Protein AF-A0A562BWL6-F1 (afdb_monomer_lite)

pLDDT: mean 85.35, std 12.03, range [38.84, 98.5]

Foldseek 3Di:
DDQPPVLLVLLQVCVLVVNDLVRQQVVVVVVVDDNVSSCVSNVQFDPDPDNGTHGDDDQDDDPVVLVLVVLLVVLLVLQLVLLLQLVLLVLCVVDPDPVPPPCVPPPSLVSNVVSLVSNVPSLVSNLVSLVVVVVVCVVDVVCLVHPSNVVVLVVLLVVLVVQLVVLVVVVVVCVVVVNDDPSSVSSSVSSCVSSVLSNVVSVVVVVCNVVVDDDPPPVVVSSVVSVVSSVVSSVSSCVVNDDPVVVVVVVVVVVVVVVVVVLVVLQVVCCVVVVDGDPDSVVSVVPPVD

Radius of gyration: 31.64 Å; chains: 1; bounding box: 74×52×100 Å

Sequence (290 aa):
MAVPQELERFVRDALAAGMPRPQVESVLAEAGWSPAQVRAALAEYADVDSPVPVPRPRPQLSAREAFEYLLLFATLYLSAWHLGSLLFDLVNHVLPDAADPAYRVVRLGPSMRWSIAALVVAFPLFAWLARRIGGDLARDPVRRLSPVRRWLTYLTLFIAAAVLIGDLVALVYNVLGGEASLRFLLKVLVVGAIAGAVFGYYLSDLRRDESGRDSRGIGRALVTAAAVAVLASVVAAIAVIGTPPAQRQARLDERRVDHLRQLEAAIDEYARREGRLAPALETLGDETGR

Secondary structure (DSSP, 8-state):
-PPPHHHHHHHHHHHHTT--HHHHHHHHHHTT--HHHHHHHHHTB-----SS--BPPP----HHHHHHHHHHHHHHHHHHHHHHHHHHHHHHHHS--TT-HHHHHHTHHHHHHHHHHHHHHHHHHHHHHHHHHHHHHHH-GGGGG-HHHHHHHHHHHHHHHHHHHHHHHHHHHHHHTT---HHHHHHHHHHHHHHHHHHHHHHHHHHHHHHT----HHHHHHHHHHHHHHHHHHHHHHHHH--HHHHHHHHHHHHHHHHHHHHHHHHHHHHHHHSS--SSTHHHHTTT--

Structure (mmCIF, N/CA/C/O backbone):
data_AF-A0A562BWL6-F1
#
_entry.id   AF-A0A562BWL6-F1
#
loop_
_atom_site.group_PDB
_atom_site.id
_atom_site.type_symbol
_atom_site.label_atom_id
_atom_site.label_alt_id
_atom_site.label_comp_id
_atom_site.label_asym_id
_atom_site.label_entity_id
_atom_site.label_seq_id
_atom_site.pdbx_PDB_ins_code
_atom_site.Cartn_x
_atom_site.Cartn_y
_atom_site.Cartn_z
_atom_site.occupancy
_atom_site.B_iso_or_equiv
_atom_site.auth_seq_id
_atom_site.auth_comp_id
_atom_site.auth_asym_id
_atom_site.auth_atom_id
_atom_site.pdbx_PDB_model_num
ATOM 1 N N . MET A 1 1 ? 28.700 1.617 -15.682 1.00 46.09 1 MET A N 1
ATOM 2 C CA . MET A 1 1 ? 29.892 2.469 -15.875 1.00 46.09 1 MET A CA 1
ATOM 3 C C . MET A 1 1 ? 29.612 3.342 -17.078 1.00 46.09 1 MET A C 1
ATOM 5 O O . MET A 1 1 ? 29.154 2.794 -18.072 1.00 46.09 1 MET A O 1
ATOM 9 N N . ALA A 1 2 ? 29.784 4.659 -16.974 1.00 57.94 2 ALA A N 1
ATOM 10 C CA . ALA A 1 2 ? 29.672 5.522 -18.147 1.00 57.94 2 ALA A CA 1
ATOM 11 C C . ALA A 1 2 ? 30.750 5.109 -19.163 1.00 57.94 2 ALA A C 1
ATOM 13 O O . ALA A 1 2 ? 31.899 4.890 -18.775 1.00 57.94 2 ALA A O 1
ATOM 14 N N . VAL A 1 3 ? 30.367 4.938 -20.428 1.00 69.19 3 VAL A N 1
ATOM 15 C CA . VAL A 1 3 ? 31.317 4.695 -21.518 1.00 69.19 3 VAL A CA 1
ATOM 16 C C . VAL A 1 3 ? 32.122 5.987 -21.706 1.00 69.19 3 VAL A C 1
ATOM 18 O O . VAL A 1 3 ? 31.512 7.056 -21.787 1.00 69.19 3 VAL A O 1
ATOM 21 N N . PRO A 1 4 ? 33.465 5.948 -21.718 1.00 82.19 4 PRO A N 1
ATOM 22 C CA . PRO A 1 4 ? 34.259 7.140 -21.998 1.00 82.19 4 PRO A CA 1
ATOM 23 C C . PRO A 1 4 ? 33.885 7.722 -23.363 1.00 82.19 4 PRO A C 1
ATOM 25 O O . PRO A 1 4 ? 33.733 6.975 -24.327 1.00 82.19 4 PRO A O 1
ATOM 28 N N . GLN A 1 5 ? 33.763 9.048 -23.462 1.00 81.56 5 GLN A N 1
ATOM 29 C CA . GLN A 1 5 ? 33.352 9.714 -24.710 1.00 81.56 5 GLN A CA 1
ATOM 30 C C . GLN A 1 5 ? 34.274 9.375 -25.893 1.00 81.56 5 GLN A C 1
ATOM 32 O O . GLN A 1 5 ? 33.825 9.321 -27.035 1.00 81.56 5 GLN A O 1
ATOM 37 N N . GLU A 1 6 ? 35.555 9.123 -25.621 1.00 84.38 6 GLU A N 1
ATOM 38 C CA . GLU A 1 6 ? 36.541 8.696 -26.619 1.00 84.38 6 GLU A CA 1
ATOM 39 C C . GLU A 1 6 ? 36.242 7.294 -27.163 1.00 84.38 6 GLU A C 1
ATOM 41 O O . GLU A 1 6 ? 36.320 7.076 -28.371 1.00 84.38 6 GLU A O 1
ATOM 46 N N . LEU A 1 7 ? 35.818 6.370 -26.293 1.00 86.94 7 LEU A N 1
ATOM 47 C CA . LEU A 1 7 ? 35.431 5.011 -26.668 1.00 86.94 7 LEU A CA 1
ATOM 48 C C . LEU A 1 7 ? 34.146 5.014 -27.509 1.00 86.94 7 LEU A C 1
ATOM 50 O O . LEU A 1 7 ? 34.077 4.336 -28.530 1.00 86.94 7 LEU A O 1
ATOM 54 N N . GLU A 1 8 ? 33.149 5.813 -27.122 1.00 85.69 8 GLU A N 1
ATOM 55 C CA . GLU A 1 8 ? 31.904 5.976 -27.887 1.00 85.69 8 GLU A CA 1
ATOM 56 C C . GLU A 1 8 ? 32.167 6.561 -29.282 1.00 85.69 8 GLU A C 1
ATOM 58 O O . GLU A 1 8 ? 31.604 6.083 -30.270 1.00 85.69 8 GLU A O 1
ATOM 63 N N . ARG A 1 9 ? 33.049 7.566 -29.375 1.00 87.69 9 ARG A N 1
ATOM 64 C CA . ARG A 1 9 ? 33.431 8.195 -30.645 1.00 87.69 9 ARG A CA 1
ATOM 65 C C . ARG A 1 9 ? 34.180 7.220 -31.550 1.00 87.69 9 ARG A C 1
ATOM 67 O O . ARG A 1 9 ? 33.810 7.084 -32.709 1.00 87.69 9 ARG A O 1
ATOM 74 N N . PHE A 1 10 ? 35.155 6.487 -31.012 1.00 91.62 10 PHE A N 1
ATOM 75 C CA . PHE A 1 10 ? 35.869 5.465 -31.775 1.00 91.62 10 PHE A CA 1
ATOM 76 C C . PHE A 1 10 ? 34.923 4.384 -32.310 1.00 91.62 10 PHE A C 1
ATOM 78 O O . PHE A 1 10 ? 34.975 4.060 -33.493 1.00 91.62 10 PHE A O 1
ATOM 85 N N . VAL A 1 11 ? 34.024 3.853 -31.469 1.00 90.19 11 VAL A N 1
ATOM 86 C CA . VAL A 1 11 ? 33.047 2.838 -31.899 1.00 90.19 11 VAL A CA 1
ATOM 87 C C . VAL A 1 11 ? 32.128 3.386 -32.991 1.00 90.19 11 VAL A C 1
ATOM 89 O O . VAL A 1 11 ? 31.871 2.689 -33.969 1.00 90.19 11 VAL A O 1
ATOM 92 N N . ARG A 1 12 ? 31.672 4.639 -32.870 1.00 89.44 12 ARG A N 1
ATOM 93 C CA . ARG A 1 12 ? 30.882 5.306 -33.913 1.00 89.44 12 ARG A CA 1
ATOM 94 C C . ARG A 1 12 ? 31.620 5.335 -35.246 1.00 89.44 12 ARG A C 1
ATOM 96 O O . ARG A 1 12 ? 31.051 4.948 -36.262 1.00 89.44 12 ARG A O 1
ATOM 103 N N . ASP A 1 13 ? 32.861 5.805 -35.231 1.00 90.69 13 ASP A N 1
ATOM 104 C CA . ASP A 1 13 ? 33.649 6.028 -36.439 1.00 90.69 13 ASP A CA 1
ATOM 105 C C . ASP A 1 13 ? 34.047 4.693 -37.085 1.00 90.69 13 ASP A C 1
ATOM 107 O O . ASP A 1 13 ? 33.952 4.544 -38.301 1.00 90.69 13 ASP A O 1
ATOM 111 N N . ALA A 1 14 ? 34.389 3.684 -36.278 1.00 88.50 14 ALA A N 1
ATOM 112 C CA . ALA A 1 14 ? 34.697 2.338 -36.753 1.00 88.50 14 ALA A CA 1
ATOM 113 C C . ALA A 1 14 ? 33.482 1.662 -37.411 1.00 88.50 14 ALA A C 1
ATOM 115 O O . ALA A 1 14 ? 33.608 1.085 -38.492 1.00 88.50 14 ALA A O 1
ATOM 116 N N . LEU A 1 15 ? 32.292 1.774 -36.807 1.00 89.19 15 LEU A N 1
ATOM 117 C CA . LEU A 1 15 ? 31.058 1.251 -37.402 1.00 89.19 15 LEU A CA 1
ATOM 118 C C . LEU A 1 15 ? 30.654 2.034 -38.661 1.00 89.19 15 LEU A C 1
ATOM 120 O O . LEU A 1 15 ? 30.219 1.428 -39.636 1.00 89.19 15 LEU A O 1
ATOM 124 N N . ALA A 1 16 ? 30.832 3.359 -38.677 1.00 87.94 16 ALA A N 1
ATOM 125 C CA . ALA A 1 16 ? 30.590 4.188 -39.863 1.00 87.94 16 ALA A CA 1
ATOM 126 C C . ALA A 1 16 ? 31.558 3.872 -41.016 1.00 87.94 16 ALA A C 1
ATOM 128 O O . ALA A 1 16 ? 31.186 3.993 -42.179 1.00 87.94 16 ALA A O 1
ATOM 129 N N . ALA A 1 17 ? 32.774 3.421 -40.701 1.00 88.94 17 ALA A N 1
ATOM 130 C CA . ALA A 1 17 ? 33.745 2.922 -41.671 1.00 88.94 17 ALA A CA 1
ATOM 131 C C . ALA A 1 17 ? 33.444 1.489 -42.162 1.00 88.94 17 ALA A C 1
ATOM 133 O O . ALA A 1 17 ? 34.213 0.943 -42.952 1.00 88.94 17 ALA A O 1
ATOM 134 N N . GLY A 1 18 ? 32.350 0.866 -41.704 1.00 85.56 18 GLY A N 1
ATOM 135 C CA . GLY A 1 18 ? 31.951 -0.486 -42.099 1.00 85.56 18 GLY A CA 1
ATOM 136 C C . GLY A 1 18 ? 32.728 -1.603 -41.399 1.00 85.56 18 GLY A C 1
ATOM 137 O O . GLY A 1 18 ? 32.679 -2.749 -41.845 1.00 85.56 18 GLY A O 1
ATOM 138 N N . MET A 1 19 ? 33.450 -1.305 -40.312 1.00 89.12 19 MET A N 1
ATOM 139 C CA . MET A 1 19 ? 34.173 -2.329 -39.562 1.00 89.12 19 MET A CA 1
ATOM 140 C C . MET A 1 19 ? 33.181 -3.269 -38.851 1.00 89.12 19 MET A C 1
ATOM 142 O O . MET A 1 19 ? 32.323 -2.800 -38.095 1.00 89.12 19 MET A O 1
ATOM 146 N N . PRO A 1 20 ? 33.282 -4.598 -39.039 1.00 89.00 20 PRO A N 1
ATOM 147 C CA . PRO A 1 20 ? 32.397 -5.547 -38.377 1.00 89.00 20 PRO A CA 1
ATOM 148 C C . PRO A 1 20 ? 32.602 -5.530 -36.855 1.00 89.00 20 PRO A C 1
ATOM 150 O O . PRO A 1 20 ? 33.728 -5.469 -36.361 1.00 89.00 20 PRO A O 1
ATOM 153 N N . ARG A 1 21 ? 31.503 -5.637 -36.091 1.00 88.50 21 ARG A N 1
ATOM 154 C CA . ARG A 1 21 ? 31.501 -5.577 -34.612 1.00 88.50 21 ARG A CA 1
ATOM 155 C C . ARG A 1 21 ? 32.561 -6.476 -33.934 1.00 88.50 21 ARG A C 1
ATOM 157 O O . ARG A 1 21 ? 33.203 -5.977 -33.013 1.00 88.50 21 ARG A O 1
ATOM 164 N N . PRO A 1 22 ? 32.811 -7.732 -34.371 1.00 90.75 22 PRO A N 1
ATOM 165 C CA . PRO A 1 22 ? 33.860 -8.573 -33.780 1.00 90.75 22 PRO A CA 1
ATOM 166 C C . PRO A 1 22 ? 35.277 -8.010 -33.950 1.00 90.75 22 PRO A C 1
ATOM 168 O O . PRO A 1 22 ? 36.125 -8.200 -33.085 1.00 90.75 22 PRO A O 1
ATOM 171 N N . GLN A 1 23 ? 35.532 -7.294 -35.047 1.00 91.31 23 GLN A N 1
ATOM 172 C CA . GLN A 1 23 ? 36.824 -6.657 -35.304 1.00 91.31 23 GLN A CA 1
ATOM 173 C C . GLN A 1 23 ? 36.997 -5.391 -34.456 1.00 91.31 23 GLN A C 1
ATOM 175 O O . GLN A 1 23 ? 38.076 -5.140 -33.929 1.00 91.31 23 GLN A O 1
ATOM 180 N N . VAL A 1 24 ? 35.924 -4.619 -34.253 1.00 90.06 24 VAL A N 1
ATOM 181 C CA . VAL A 1 24 ? 35.935 -3.500 -33.296 1.00 90.06 24 VAL A CA 1
ATOM 182 C C . VAL A 1 24 ? 36.207 -4.014 -31.876 1.00 90.06 24 VAL A C 1
ATOM 184 O O . VAL A 1 24 ? 36.975 -3.404 -31.133 1.00 90.06 24 VAL A O 1
ATOM 187 N N . GLU A 1 25 ? 35.619 -5.157 -31.505 1.00 91.62 25 GLU A N 1
ATOM 188 C CA . GLU A 1 25 ? 35.836 -5.790 -30.202 1.00 91.62 25 GLU A CA 1
ATOM 189 C C . GLU A 1 25 ? 37.289 -6.244 -30.005 1.00 91.62 25 GLU A C 1
ATOM 191 O O . GLU A 1 25 ? 37.863 -5.970 -28.949 1.00 91.62 25 GLU A O 1
ATOM 196 N N . SER A 1 26 ? 37.911 -6.860 -31.018 1.00 90.56 26 SER A N 1
ATOM 197 C CA . SER A 1 26 ? 39.309 -7.300 -30.935 1.00 90.56 26 SER A CA 1
ATOM 198 C C . SER A 1 26 ? 40.286 -6.129 -30.812 1.00 90.56 26 SER A C 1
ATOM 200 O O . SER A 1 26 ? 41.150 -6.153 -29.941 1.00 90.56 26 SER A O 1
ATOM 202 N N . VAL A 1 27 ? 40.113 -5.072 -31.617 1.00 92.81 27 VAL A N 1
ATOM 203 C CA . VAL A 1 27 ? 40.987 -3.882 -31.589 1.00 92.81 27 VAL A CA 1
ATOM 204 C C . VAL A 1 27 ? 40.920 -3.179 -30.232 1.00 92.81 27 VAL A C 1
ATOM 206 O O . VAL A 1 27 ? 41.940 -2.773 -29.677 1.00 92.81 27 VAL A O 1
ATOM 209 N N . LEU A 1 28 ? 39.720 -3.055 -29.660 1.00 91.12 28 LEU A N 1
ATOM 210 C CA . LEU A 1 28 ? 39.554 -2.441 -28.346 1.00 91.12 28 LEU A CA 1
ATOM 211 C C . LEU A 1 28 ? 40.107 -3.322 -27.217 1.00 91.12 28 LEU A C 1
ATOM 213 O O . LEU A 1 28 ? 40.672 -2.790 -26.261 1.00 91.12 28 LEU A O 1
ATOM 217 N N . ALA A 1 29 ? 39.981 -4.646 -27.327 1.00 90.69 29 ALA A N 1
ATOM 218 C CA . ALA A 1 29 ? 40.567 -5.576 -26.366 1.00 90.69 29 ALA A CA 1
ATOM 219 C C . ALA A 1 29 ? 42.106 -5.522 -26.378 1.00 90.69 29 ALA A C 1
ATOM 221 O O . ALA A 1 29 ? 42.717 -5.478 -25.312 1.00 90.69 29 ALA A O 1
ATOM 222 N N . GLU A 1 30 ? 42.732 -5.453 -27.558 1.00 92.94 30 GLU A N 1
ATOM 223 C CA . GLU A 1 30 ? 44.186 -5.272 -27.707 1.00 92.94 30 GLU A CA 1
ATOM 224 C C . GLU A 1 30 ? 44.670 -3.936 -27.130 1.00 92.94 30 GLU A C 1
ATOM 226 O O . GLU A 1 30 ? 45.730 -3.873 -26.509 1.00 92.94 30 GLU A O 1
ATOM 231 N N . ALA A 1 31 ? 43.861 -2.880 -27.255 1.00 91.69 31 ALA A N 1
ATOM 232 C CA . ALA A 1 31 ? 44.121 -1.579 -26.641 1.00 91.69 31 ALA A CA 1
ATOM 233 C C . ALA A 1 31 ? 43.926 -1.558 -25.107 1.00 91.69 31 ALA A C 1
ATOM 235 O O . ALA A 1 31 ? 44.118 -0.518 -24.477 1.00 91.69 31 ALA A O 1
ATOM 236 N N . GLY A 1 32 ? 43.552 -2.686 -24.490 1.00 91.00 32 GLY A N 1
ATOM 237 C CA . GLY A 1 32 ? 43.426 -2.834 -23.039 1.00 91.00 32 GLY A CA 1
ATOM 238 C C . GLY A 1 32 ? 42.066 -2.432 -22.463 1.00 91.00 32 GLY A C 1
ATOM 239 O O . GLY A 1 32 ? 41.921 -2.346 -21.241 1.00 91.00 32 GLY A O 1
ATOM 240 N N . TRP A 1 33 ? 41.049 -2.199 -23.300 1.00 91.06 33 TRP A N 1
ATOM 241 C CA . TRP A 1 33 ? 39.694 -1.940 -22.812 1.00 91.06 33 TRP A CA 1
ATOM 242 C C . TRP A 1 33 ? 39.070 -3.199 -22.207 1.00 91.06 33 TRP A C 1
ATOM 244 O O . TRP A 1 33 ? 39.196 -4.303 -22.737 1.00 91.06 33 TRP A O 1
ATOM 254 N N . SER A 1 34 ? 38.327 -3.044 -21.105 1.00 91.25 34 SER A N 1
ATOM 255 C CA . SER A 1 34 ? 37.648 -4.194 -20.501 1.00 91.25 34 SER A CA 1
ATOM 256 C C . SER A 1 34 ? 36.514 -4.709 -21.405 1.00 91.25 34 SER A C 1
ATOM 258 O O . SER A 1 34 ? 35.765 -3.902 -21.969 1.00 91.25 34 SER A O 1
ATOM 260 N N . PRO A 1 35 ? 36.265 -6.033 -21.468 1.00 85.88 35 PRO A N 1
ATOM 261 C CA . PRO A 1 35 ? 35.158 -6.593 -22.251 1.00 85.88 35 PRO A CA 1
ATOM 262 C C . PRO A 1 35 ? 33.788 -6.002 -21.883 1.00 85.88 35 PRO A C 1
ATOM 264 O O . PRO A 1 35 ? 32.885 -5.911 -22.711 1.00 85.88 35 PRO A O 1
ATOM 267 N N . ALA A 1 36 ? 33.609 -5.575 -20.629 1.00 82.62 36 ALA A N 1
ATOM 268 C CA . ALA A 1 36 ? 32.393 -4.903 -20.184 1.00 82.62 36 ALA A CA 1
ATOM 269 C C . ALA A 1 36 ? 32.217 -3.515 -20.828 1.00 82.62 36 ALA A C 1
ATOM 271 O O . ALA A 1 36 ? 31.107 -3.186 -21.240 1.00 82.62 36 ALA A O 1
ATOM 272 N N . GLN A 1 37 ? 33.288 -2.722 -20.938 1.00 85.38 37 GLN A N 1
ATOM 273 C CA . GLN A 1 37 ? 33.263 -1.403 -21.583 1.00 85.38 37 GLN A CA 1
ATOM 274 C C . GLN A 1 37 ? 33.043 -1.519 -23.092 1.00 85.38 37 GLN A C 1
ATOM 276 O O . GLN A 1 37 ? 32.214 -0.797 -23.638 1.00 85.38 37 GLN A O 1
ATOM 281 N N . VAL A 1 38 ? 33.725 -2.464 -23.744 1.00 86.81 38 VAL A N 1
ATOM 282 C CA . VAL A 1 38 ? 33.603 -2.703 -25.190 1.00 86.81 38 VAL A CA 1
ATOM 283 C C . VAL A 1 38 ? 32.186 -3.135 -25.560 1.00 86.81 38 VAL A C 1
ATOM 285 O O . VAL A 1 38 ? 31.553 -2.523 -26.421 1.00 86.81 38 VAL A O 1
ATOM 288 N N . ARG A 1 39 ? 31.631 -4.123 -24.844 1.00 85.38 39 ARG A N 1
ATOM 289 C CA . ARG A 1 39 ? 30.242 -4.558 -25.051 1.00 85.38 39 ARG A CA 1
ATOM 290 C C . ARG A 1 39 ? 29.238 -3.449 -24.767 1.00 85.38 39 ARG A C 1
ATOM 292 O O . ARG A 1 39 ? 28.261 -3.336 -25.498 1.00 85.38 39 ARG A O 1
ATOM 299 N N . ALA A 1 40 ? 29.464 -2.635 -23.734 1.00 82.88 40 ALA A N 1
ATOM 300 C CA . ALA A 1 40 ? 28.595 -1.502 -23.431 1.00 82.88 40 ALA A CA 1
ATOM 301 C C . ALA A 1 40 ? 28.595 -0.469 -24.568 1.00 82.88 40 ALA A C 1
ATOM 303 O O . ALA A 1 40 ? 27.517 -0.063 -24.983 1.00 82.88 40 ALA A O 1
ATOM 304 N N . ALA A 1 41 ? 29.766 -0.113 -25.107 1.00 85.50 41 ALA A N 1
ATOM 305 C CA . ALA A 1 41 ? 29.903 0.840 -26.209 1.00 85.50 41 ALA A CA 1
ATOM 306 C C . ALA A 1 41 ? 29.285 0.319 -27.521 1.00 85.50 41 ALA A C 1
ATOM 308 O O . ALA A 1 41 ? 28.535 1.027 -28.186 1.00 85.50 41 ALA A O 1
ATOM 309 N N . LEU A 1 42 ? 29.523 -0.950 -27.872 1.00 84.88 42 LEU A N 1
ATOM 310 C CA . LEU A 1 42 ? 28.912 -1.578 -29.052 1.00 84.88 42 LEU A CA 1
ATOM 311 C C . LEU A 1 42 ? 27.390 -1.732 -28.918 1.00 84.88 42 LEU A C 1
ATOM 313 O O . LEU A 1 42 ? 26.667 -1.658 -29.916 1.00 84.88 42 LEU A O 1
ATOM 317 N N . ALA A 1 43 ? 26.889 -1.949 -27.700 1.00 84.31 43 ALA A N 1
ATOM 318 C CA . ALA A 1 43 ? 25.459 -2.053 -27.424 1.00 84.31 43 ALA A CA 1
ATOM 319 C C . ALA A 1 43 ? 24.719 -0.714 -27.560 1.00 84.31 43 ALA A C 1
ATOM 321 O O . ALA A 1 43 ? 23.490 -0.724 -27.641 1.00 84.31 43 ALA A O 1
ATOM 322 N N . GLU A 1 44 ? 25.430 0.417 -27.619 1.00 84.00 44 GLU A N 1
ATOM 323 C CA . GLU A 1 44 ? 24.822 1.728 -27.864 1.00 84.00 44 GLU A CA 1
ATOM 324 C C . GLU A 1 44 ? 24.350 1.907 -29.300 1.00 84.00 44 GLU A C 1
ATOM 326 O O . GLU A 1 44 ? 23.554 2.800 -29.546 1.00 84.00 44 GLU A O 1
ATOM 331 N N . TYR A 1 45 ? 24.774 1.059 -30.237 1.00 86.31 45 TYR A N 1
ATOM 332 C CA . TYR A 1 45 ? 24.345 1.118 -31.631 1.00 86.31 45 TYR A CA 1
ATOM 333 C C . TYR A 1 45 ? 23.466 -0.087 -31.972 1.00 86.31 45 TYR A C 1
ATOM 335 O O . TYR A 1 45 ? 23.751 -1.226 -31.588 1.00 86.31 45 TYR A O 1
ATOM 343 N N . ALA A 1 46 ? 22.364 0.150 -32.681 1.00 83.44 46 ALA A N 1
ATOM 344 C CA . ALA A 1 46 ? 21.473 -0.894 -33.163 1.00 83.44 46 ALA A CA 1
ATOM 345 C C . ALA A 1 46 ? 22.164 -1.734 -34.244 1.00 83.44 46 ALA A C 1
ATOM 347 O O . ALA A 1 46 ? 22.963 -1.228 -35.028 1.00 83.44 46 ALA A O 1
ATOM 348 N N . ASP A 1 47 ? 21.880 -3.034 -34.249 1.00 80.88 47 ASP A N 1
ATOM 349 C CA . ASP A 1 47 ? 22.384 -3.958 -35.263 1.00 80.88 47 ASP A CA 1
ATOM 350 C C . ASP A 1 47 ? 21.343 -4.040 -36.378 1.00 80.88 47 ASP A C 1
ATOM 352 O O . ASP A 1 47 ? 20.514 -4.945 -36.426 1.00 80.88 47 ASP A O 1
ATOM 356 N N . VAL A 1 48 ? 21.282 -2.966 -37.160 1.00 83.19 48 VAL A N 1
ATOM 357 C CA . VAL A 1 48 ? 20.338 -2.774 -38.262 1.00 83.19 48 VAL A CA 1
ATOM 358 C C . VAL A 1 48 ? 21.129 -2.433 -39.509 1.00 83.19 48 VAL A C 1
ATOM 360 O O . VAL A 1 48 ? 22.108 -1.690 -39.426 1.00 83.19 48 VAL A O 1
ATOM 363 N N . ASP A 1 49 ? 20.702 -2.976 -40.646 1.00 77.50 49 ASP A N 1
ATOM 364 C CA . ASP A 1 49 ? 21.333 -2.704 -41.934 1.00 77.50 49 ASP A CA 1
ATOM 365 C C . ASP A 1 49 ? 21.074 -1.241 -42.316 1.00 77.50 49 ASP A C 1
ATOM 367 O O . ASP A 1 49 ? 19.977 -0.853 -42.723 1.00 77.50 49 ASP A O 1
ATOM 371 N N . SER A 1 50 ? 22.061 -0.398 -42.031 1.00 77.94 50 SER A N 1
ATOM 372 C CA . SER A 1 50 ? 22.012 1.046 -42.206 1.00 77.94 50 SER A CA 1
ATOM 373 C C . SER A 1 50 ? 23.406 1.533 -42.599 1.00 77.94 50 SER A C 1
ATOM 375 O O . SER A 1 50 ? 24.376 1.167 -41.934 1.00 77.94 50 SER A O 1
ATOM 377 N N . PRO A 1 51 ? 23.530 2.417 -43.608 1.00 78.44 51 PRO A N 1
ATOM 378 C CA . PRO A 1 51 ? 24.815 2.997 -44.011 1.00 78.44 51 PRO A CA 1
ATOM 379 C C . PRO A 1 51 ? 25.496 3.814 -42.905 1.00 78.44 51 PRO A C 1
ATOM 381 O O . PRO A 1 51 ? 26.686 4.101 -42.983 1.00 78.44 51 PRO A O 1
ATOM 384 N N . VAL A 1 52 ? 24.728 4.237 -41.896 1.00 83.12 52 VAL A N 1
ATOM 385 C CA . VAL A 1 52 ? 25.207 5.008 -40.747 1.00 83.12 52 VAL A CA 1
ATOM 386 C C . VAL A 1 52 ? 24.855 4.252 -39.466 1.00 83.12 52 VAL A C 1
ATOM 388 O O . VAL A 1 52 ? 23.710 3.800 -39.338 1.00 83.12 52 VAL A O 1
ATOM 391 N N . PRO A 1 53 ? 25.778 4.140 -38.492 1.00 82.56 53 PRO A N 1
ATOM 392 C CA . PRO A 1 53 ? 25.498 3.492 -37.217 1.00 82.56 53 PRO A CA 1
ATOM 393 C C . PRO A 1 53 ? 24.355 4.204 -36.488 1.00 82.56 53 PRO A C 1
ATOM 395 O O . PRO A 1 53 ? 24.438 5.390 -36.161 1.00 82.56 53 PRO A O 1
ATOM 398 N N . VAL A 1 54 ? 23.274 3.465 -36.237 1.00 84.06 54 VAL A N 1
ATOM 399 C CA . VAL A 1 54 ? 22.054 3.996 -35.616 1.00 84.06 54 VAL A CA 1
ATOM 400 C C . VAL A 1 54 ? 22.182 3.895 -34.095 1.00 84.06 54 VAL A C 1
ATOM 402 O O . VAL A 1 54 ? 22.238 2.776 -33.583 1.00 84.06 54 VAL A O 1
ATOM 405 N N . PRO A 1 55 ? 22.221 5.007 -33.340 1.00 82.50 55 PRO A N 1
ATOM 406 C CA . PRO A 1 55 ? 22.271 4.944 -31.885 1.00 82.50 55 PRO A CA 1
ATOM 407 C C . PRO A 1 55 ? 20.963 4.370 -31.325 1.00 82.50 55 PRO A C 1
ATOM 409 O O . PRO A 1 55 ? 19.863 4.722 -31.756 1.00 82.50 55 PRO A O 1
ATOM 412 N N . ARG A 1 56 ? 21.071 3.488 -30.332 1.00 77.62 56 ARG A N 1
ATOM 413 C CA . ARG A 1 56 ? 19.947 3.025 -29.525 1.00 77.62 56 ARG A CA 1
ATOM 414 C C . ARG A 1 56 ? 19.488 4.158 -28.603 1.00 77.62 56 ARG A C 1
ATOM 416 O O . ARG A 1 56 ? 20.320 4.903 -28.081 1.00 77.62 56 ARG A O 1
ATOM 423 N N . PRO A 1 57 ? 18.177 4.281 -28.345 1.00 69.25 57 PRO A N 1
ATOM 424 C CA . PRO A 1 57 ? 17.663 5.259 -27.395 1.00 69.25 57 PRO A CA 1
ATOM 425 C C . PRO A 1 57 ? 18.311 5.083 -26.015 1.00 69.25 57 PRO A C 1
ATOM 427 O O . PRO A 1 57 ? 18.229 4.010 -25.413 1.00 69.25 57 PRO A O 1
ATOM 430 N N . ARG A 1 58 ? 18.945 6.141 -25.498 1.00 65.19 58 ARG A N 1
ATOM 431 C CA . ARG A 1 58 ? 19.448 6.170 -24.120 1.00 65.19 58 ARG A CA 1
ATOM 432 C C . ARG A 1 58 ? 18.306 6.556 -23.176 1.00 65.19 58 ARG A C 1
ATOM 434 O O . ARG A 1 58 ? 17.659 7.578 -23.419 1.00 65.19 58 ARG A O 1
ATOM 441 N N . PRO A 1 59 ? 18.062 5.810 -22.087 1.00 60.22 59 PRO A N 1
ATOM 442 C CA . PRO A 1 59 ? 17.116 6.247 -21.075 1.00 60.22 59 PRO A CA 1
ATOM 443 C C . PRO A 1 59 ? 17.692 7.475 -20.357 1.00 60.22 59 PRO A C 1
ATOM 445 O O . PRO A 1 59 ? 18.650 7.379 -19.591 1.00 60.22 59 PRO A O 1
ATOM 448 N N . GLN A 1 60 ? 17.140 8.652 -20.642 1.00 59.31 60 GLN A N 1
ATOM 449 C CA . GLN A 1 60 ? 17.521 9.889 -19.966 1.00 59.31 60 GLN A CA 1
ATOM 450 C C . GLN A 1 60 ? 16.871 9.925 -18.580 1.00 59.31 60 GLN A C 1
ATOM 452 O O . GLN A 1 60 ? 15.675 9.670 -18.441 1.00 59.31 60 GLN A O 1
ATOM 457 N N . LEU A 1 61 ? 17.651 10.256 -17.548 1.00 62.00 61 LEU A N 1
ATOM 458 C CA . LEU A 1 61 ? 17.134 10.487 -16.199 1.00 62.00 61 LEU A CA 1
ATOM 459 C C . LEU A 1 61 ? 16.236 11.730 -16.206 1.00 62.00 61 LEU A C 1
ATOM 461 O O . LEU A 1 61 ? 16.715 12.859 -16.162 1.00 62.00 61 LEU A O 1
ATOM 465 N N . SER A 1 62 ? 14.923 11.518 -16.265 1.00 76.44 62 SER A N 1
ATOM 466 C CA . SER A 1 62 ? 13.938 12.591 -16.157 1.00 76.44 62 SER A CA 1
ATOM 467 C C . SER A 1 62 ? 13.508 12.765 -14.702 1.00 76.44 62 SER A C 1
ATOM 469 O O . SER A 1 62 ? 12.968 11.842 -14.092 1.00 76.44 62 SER A O 1
ATOM 471 N N . ALA A 1 63 ? 13.693 13.965 -14.143 1.00 82.00 63 ALA A N 1
ATOM 472 C CA . ALA A 1 63 ? 13.246 14.285 -12.781 1.00 82.00 63 ALA A CA 1
ATOM 473 C C . ALA A 1 63 ? 11.729 14.074 -12.615 1.00 82.00 63 ALA A C 1
ATOM 475 O O . ALA A 1 63 ? 11.263 13.601 -11.579 1.00 82.00 63 ALA A O 1
ATOM 476 N N . ARG A 1 64 ? 10.960 14.363 -13.672 1.00 84.88 64 ARG A N 1
ATOM 477 C CA . ARG A 1 64 ? 9.518 14.105 -13.722 1.00 84.88 64 ARG A CA 1
ATOM 478 C C . ARG A 1 64 ? 9.209 12.613 -13.620 1.00 84.88 64 ARG A C 1
ATOM 480 O O . ARG A 1 64 ? 8.313 12.235 -12.877 1.00 84.88 64 ARG A O 1
ATOM 487 N N . GLU A 1 65 ? 9.941 11.776 -14.349 1.00 83.62 65 GLU A N 1
ATOM 488 C CA . GLU A 1 65 ? 9.758 10.325 -14.281 1.00 83.62 65 GLU A CA 1
ATOM 489 C C . GLU A 1 65 ? 10.104 9.791 -12.886 1.00 83.62 65 GLU A C 1
ATOM 491 O O . GLU A 1 65 ? 9.358 8.989 -12.327 1.00 83.62 65 GLU A O 1
ATOM 496 N N . ALA A 1 66 ? 11.185 10.292 -12.283 1.00 87.56 66 ALA A N 1
ATOM 497 C CA . ALA A 1 66 ? 11.538 9.935 -10.917 1.00 87.56 66 ALA A CA 1
ATOM 498 C C . ALA A 1 66 ? 10.433 10.304 -9.921 1.00 87.56 66 ALA A C 1
ATOM 500 O O . ALA A 1 66 ? 10.062 9.475 -9.094 1.00 87.56 66 ALA A O 1
ATOM 501 N N . PHE A 1 67 ? 9.858 11.504 -10.038 1.00 91.62 67 PHE A N 1
ATOM 502 C CA . PHE A 1 67 ? 8.721 11.923 -9.220 1.00 91.62 67 PHE A CA 1
ATOM 503 C C . PHE A 1 67 ? 7.492 11.021 -9.418 1.00 91.62 67 PHE A C 1
ATOM 505 O O . PHE A 1 67 ? 6.891 10.590 -8.436 1.00 91.62 67 PHE A O 1
ATOM 512 N N . GLU A 1 68 ? 7.136 10.694 -10.666 1.00 91.06 68 GLU A N 1
ATOM 513 C CA . GLU A 1 68 ? 6.000 9.816 -10.983 1.00 91.06 68 GLU A CA 1
ATOM 514 C C . GLU A 1 68 ? 6.163 8.425 -10.337 1.00 91.06 68 GLU A C 1
ATOM 516 O O . GLU A 1 68 ? 5.223 7.929 -9.709 1.00 91.06 68 GLU A O 1
ATOM 521 N N . TYR A 1 69 ? 7.354 7.815 -10.418 1.00 90.69 69 TYR A N 1
ATOM 522 C CA . TYR A 1 69 ? 7.613 6.521 -9.776 1.00 90.69 69 TYR A CA 1
ATOM 523 C C . TYR A 1 69 ? 7.712 6.617 -8.252 1.00 90.69 69 TYR A C 1
ATOM 525 O O . TYR A 1 69 ? 7.169 5.755 -7.565 1.00 90.69 69 TYR A O 1
ATOM 533 N N . LEU A 1 70 ? 8.352 7.650 -7.699 1.00 93.44 70 LEU A N 1
ATOM 534 C CA . LEU A 1 70 ? 8.389 7.855 -6.248 1.00 93.44 70 LEU A CA 1
ATOM 535 C C . LEU A 1 70 ? 6.975 7.976 -5.679 1.00 93.44 70 LEU A C 1
ATOM 537 O O . LEU A 1 70 ? 6.662 7.331 -4.682 1.00 93.44 70 LEU A O 1
ATOM 541 N N . LEU A 1 71 ? 6.100 8.732 -6.345 1.00 95.75 71 LEU A N 1
ATOM 542 C CA . LEU A 1 71 ? 4.707 8.874 -5.938 1.00 95.75 71 LEU A CA 1
ATOM 543 C C . LEU A 1 71 ? 3.932 7.554 -6.069 1.00 95.75 71 LEU A C 1
ATOM 545 O O . LEU A 1 71 ? 3.152 7.210 -5.179 1.00 95.75 71 LEU A O 1
ATOM 549 N N . LEU A 1 72 ? 4.168 6.785 -7.138 1.00 94.44 72 LEU A N 1
ATOM 550 C CA . LEU A 1 72 ? 3.580 5.455 -7.320 1.00 94.44 72 LEU A CA 1
ATOM 551 C C . LEU A 1 72 ? 3.949 4.517 -6.159 1.00 94.44 72 LEU A C 1
ATOM 553 O O . LEU A 1 72 ? 3.067 3.914 -5.553 1.00 94.44 72 LEU A O 1
ATOM 557 N N . PHE A 1 73 ? 5.237 4.400 -5.831 1.00 94.81 73 PHE A N 1
ATOM 558 C CA . PHE A 1 73 ? 5.695 3.512 -4.760 1.00 94.81 73 PHE A CA 1
ATOM 559 C C . PHE A 1 73 ? 5.307 4.027 -3.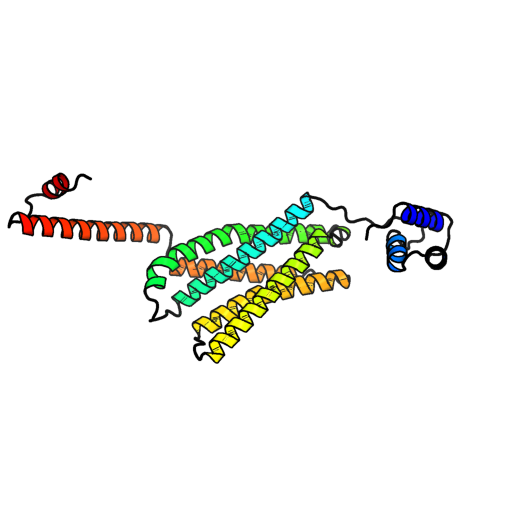370 1.00 94.81 73 PHE A C 1
ATOM 561 O O . PHE A 1 73 ? 4.893 3.239 -2.526 1.00 94.81 73 PHE A O 1
ATOM 568 N N . ALA A 1 74 ? 5.341 5.341 -3.133 1.00 96.94 74 ALA A N 1
ATOM 569 C CA . ALA A 1 74 ? 4.889 5.921 -1.870 1.00 96.94 74 ALA A CA 1
ATOM 570 C C . ALA A 1 74 ? 3.403 5.628 -1.609 1.00 96.94 74 ALA A C 1
ATOM 572 O O . ALA A 1 74 ? 3.031 5.205 -0.515 1.00 96.94 74 ALA A O 1
ATOM 573 N N . THR A 1 75 ? 2.550 5.798 -2.622 1.00 97.44 75 THR A N 1
ATOM 574 C CA . THR A 1 75 ? 1.110 5.515 -2.504 1.00 97.44 75 THR A CA 1
ATOM 575 C C . THR A 1 75 ? 0.813 4.023 -2.390 1.00 97.44 75 THR A C 1
ATOM 577 O O . THR A 1 75 ? -0.097 3.648 -1.648 1.00 97.44 75 THR A O 1
ATOM 580 N N . LEU A 1 76 ? 1.610 3.161 -3.033 1.00 96.25 76 LEU A N 1
ATOM 581 C CA . LEU A 1 76 ? 1.584 1.714 -2.806 1.00 96.25 76 LEU A CA 1
ATOM 582 C C . LEU A 1 76 ? 1.893 1.374 -1.343 1.00 96.25 76 LEU A C 1
ATOM 584 O O . LEU A 1 76 ? 1.126 0.649 -0.717 1.00 96.25 76 LEU A O 1
ATOM 588 N N . TYR A 1 77 ? 2.997 1.892 -0.798 1.00 97.31 77 TYR A N 1
ATOM 589 C CA . TYR A 1 77 ? 3.432 1.587 0.567 1.00 97.31 77 TYR A CA 1
ATOM 590 C C . TYR A 1 77 ? 2.434 2.087 1.601 1.00 97.31 77 TYR A C 1
ATOM 592 O O . TYR A 1 77 ? 2.082 1.349 2.518 1.00 97.31 77 TYR A O 1
ATOM 600 N N . LEU A 1 78 ? 1.919 3.303 1.413 1.00 97.81 78 LEU A N 1
ATOM 601 C CA . LEU A 1 78 ? 0.891 3.867 2.277 1.00 97.81 78 LEU A CA 1
ATOM 602 C C . LEU A 1 78 ? -0.387 3.014 2.237 1.00 97.81 78 LEU A C 1
ATOM 604 O O . LEU A 1 78 ? -0.954 2.698 3.281 1.00 97.81 78 LEU A O 1
ATOM 608 N N . SER A 1 79 ? -0.799 2.568 1.046 1.00 98.00 79 SER A N 1
ATOM 609 C CA . SER A 1 79 ? -1.960 1.685 0.894 1.00 98.00 79 SER A CA 1
ATOM 610 C C . SER A 1 79 ? -1.739 0.323 1.556 1.00 98.00 79 SER A C 1
ATOM 612 O O . SER A 1 79 ? -2.610 -0.147 2.278 1.00 98.00 79 SER A O 1
ATOM 614 N N . ALA A 1 80 ? -0.578 -0.304 1.353 1.00 97.62 80 ALA A N 1
ATOM 615 C CA . ALA A 1 80 ? -0.241 -1.599 1.943 1.00 97.62 80 ALA A CA 1
ATOM 616 C C . ALA A 1 80 ? -0.190 -1.531 3.478 1.00 97.62 80 ALA A C 1
ATOM 618 O O . ALA A 1 80 ? -0.782 -2.372 4.153 1.00 97.62 80 ALA A O 1
ATOM 619 N N . TRP A 1 81 ? 0.455 -0.494 4.021 1.00 97.81 81 TRP A N 1
ATOM 620 C CA . TRP A 1 81 ? 0.541 -0.253 5.460 1.00 97.81 81 TRP A CA 1
ATOM 621 C C . TRP A 1 81 ? -0.841 -0.067 6.088 1.00 97.81 81 TRP A C 1
ATOM 623 O O . TRP A 1 81 ? -1.181 -0.745 7.057 1.00 97.81 81 TRP A O 1
ATOM 633 N N . HIS A 1 82 ? -1.667 0.819 5.524 1.00 98.25 82 HIS A N 1
ATOM 634 C CA . HIS A 1 82 ? -2.988 1.098 6.084 1.00 98.25 82 HIS A CA 1
ATOM 635 C C . HIS A 1 82 ? -3.995 -0.024 5.850 1.00 98.25 82 HIS A C 1
ATOM 637 O O . HIS A 1 82 ? -4.864 -0.218 6.694 1.00 98.25 82 HIS A O 1
ATOM 643 N N . LEU A 1 83 ? -3.859 -0.807 4.777 1.00 98.19 83 LEU A N 1
ATOM 644 C CA . LEU A 1 83 ? -4.637 -2.032 4.603 1.00 98.19 83 LEU A CA 1
ATOM 645 C C . LEU A 1 83 ? -4.281 -3.060 5.683 1.00 98.19 83 LEU A C 1
ATOM 647 O O . LEU A 1 83 ? -5.181 -3.586 6.332 1.00 98.19 83 LEU A O 1
ATOM 651 N N . GLY A 1 84 ? -2.988 -3.303 5.919 1.00 97.38 84 GLY A N 1
ATOM 652 C CA . GLY A 1 84 ? -2.528 -4.203 6.979 1.00 97.38 84 GLY A CA 1
ATOM 653 C C . GLY A 1 84 ? -2.987 -3.748 8.366 1.00 97.38 84 GLY A C 1
ATOM 654 O O . GLY A 1 84 ? -3.564 -4.536 9.110 1.00 97.38 84 GLY A O 1
ATOM 655 N N . SER A 1 85 ? -2.819 -2.460 8.677 1.00 96.19 85 SER A N 1
ATOM 656 C CA . SER A 1 85 ? -3.282 -1.852 9.931 1.00 96.19 85 SER A CA 1
ATOM 657 C C . SER A 1 85 ? -4.796 -2.002 10.126 1.00 96.19 85 SER A C 1
ATOM 659 O O . SER A 1 85 ? 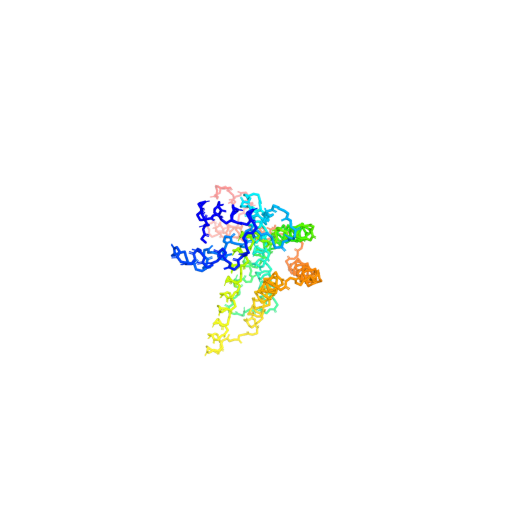-5.247 -2.472 11.170 1.00 96.19 85 SER A O 1
ATOM 661 N N . LEU A 1 86 ? -5.594 -1.699 9.096 1.00 96.25 86 LEU A N 1
ATOM 662 C CA . LEU A 1 86 ? -7.050 -1.825 9.163 1.00 96.25 86 LEU A CA 1
ATOM 663 C C . LEU A 1 86 ? -7.498 -3.280 9.359 1.00 96.25 86 LEU A C 1
ATOM 665 O O . LEU A 1 86 ? -8.401 -3.549 10.149 1.00 96.25 86 LEU A O 1
ATOM 669 N N . LEU A 1 87 ? -6.853 -4.226 8.671 1.00 96.50 87 LEU A N 1
ATOM 670 C CA . LEU A 1 87 ? -7.111 -5.656 8.843 1.00 96.50 87 LEU A CA 1
ATOM 671 C C . LEU A 1 87 ? -6.705 -6.141 10.239 1.00 96.50 87 LEU A C 1
ATOM 673 O O . LEU A 1 87 ? -7.420 -6.946 10.828 1.00 96.50 87 LEU A O 1
ATOM 677 N N . PHE A 1 88 ? -5.608 -5.632 10.804 1.00 94.12 88 PHE A N 1
ATOM 678 C CA . PHE A 1 88 ? -5.205 -5.940 12.178 1.00 94.12 88 PHE A CA 1
ATOM 679 C C . PHE A 1 88 ? -6.242 -5.449 13.185 1.00 94.12 88 PHE A C 1
ATOM 681 O O . PHE A 1 88 ? -6.603 -6.195 14.095 1.00 94.12 88 PHE A O 1
ATOM 688 N N . ASP A 1 89 ? -6.743 -4.228 13.007 1.00 92.56 89 ASP A N 1
ATOM 689 C CA . ASP A 1 89 ? -7.803 -3.660 13.834 1.00 92.56 89 ASP A CA 1
ATOM 690 C C . ASP A 1 89 ? -9.093 -4.496 13.740 1.00 92.56 89 ASP A C 1
ATOM 692 O O . ASP A 1 89 ? -9.685 -4.841 14.762 1.00 92.56 89 ASP A O 1
ATOM 696 N N . LEU A 1 90 ? -9.496 -4.913 12.536 1.00 92.94 90 LEU A N 1
ATOM 697 C CA . LEU A 1 90 ? -10.644 -5.809 12.341 1.00 92.94 90 LEU A CA 1
ATOM 698 C C . LEU A 1 90 ? -10.436 -7.178 13.010 1.00 92.94 90 LEU A C 1
ATOM 700 O O . LEU A 1 90 ? -11.335 -7.674 13.688 1.00 92.94 90 LEU A O 1
ATOM 704 N N . VAL A 1 91 ? -9.245 -7.767 12.887 1.00 92.44 91 VAL A N 1
ATOM 705 C CA . VAL A 1 91 ? -8.889 -9.030 13.555 1.00 92.44 91 VAL A CA 1
ATOM 706 C C . VAL A 1 91 ? -8.941 -8.881 15.077 1.00 92.44 91 VAL A C 1
ATOM 708 O O . VAL A 1 91 ? -9.494 -9.744 15.753 1.00 92.44 91 VAL A O 1
ATOM 711 N N . ASN A 1 92 ? -8.421 -7.782 15.628 1.00 89.38 92 ASN A N 1
ATOM 712 C CA . ASN A 1 92 ? -8.480 -7.496 17.064 1.00 89.38 92 ASN A CA 1
ATOM 713 C C . ASN A 1 92 ? -9.916 -7.282 17.565 1.00 89.38 92 ASN A C 1
ATOM 715 O O . ASN A 1 92 ? -10.211 -7.583 18.720 1.00 89.38 92 ASN A O 1
ATOM 719 N N . HIS A 1 93 ? -10.798 -6.751 16.716 1.00 86.81 93 HIS A N 1
ATOM 720 C CA . HIS A 1 93 ? -12.206 -6.572 17.047 1.00 86.81 93 HIS A CA 1
ATOM 721 C C . HIS A 1 93 ? -12.961 -7.909 17.100 1.00 86.81 93 HIS A C 1
ATOM 723 O O . HIS A 1 93 ? -13.700 -8.150 18.052 1.00 86.81 93 HIS A O 1
ATOM 729 N N . VAL A 1 94 ? -12.755 -8.783 16.107 1.00 88.88 94 VAL A N 1
ATOM 730 C CA . VAL A 1 94 ? -13.438 -10.088 16.007 1.00 88.88 94 VAL A CA 1
ATOM 731 C C . VAL A 1 94 ? -12.869 -11.118 16.987 1.00 88.88 94 VAL A C 1
ATOM 733 O O . VAL A 1 94 ? -13.616 -11.935 17.519 1.00 88.88 94 VAL A O 1
ATOM 736 N N . LEU A 1 95 ? -11.559 -11.075 17.250 1.00 87.69 95 LEU A N 1
ATOM 737 C CA . LEU A 1 95 ? -10.857 -11.959 18.185 1.00 87.69 95 LEU A CA 1
ATOM 738 C C . LEU A 1 95 ? -10.248 -11.144 19.332 1.00 87.69 95 LEU A C 1
ATOM 740 O O . LEU A 1 95 ? -9.033 -10.911 19.359 1.00 87.69 95 LEU A O 1
ATOM 744 N N . PRO A 1 96 ? -11.083 -10.674 20.269 1.00 81.94 96 PRO A N 1
ATOM 745 C CA . PRO A 1 96 ? -10.614 -9.868 21.374 1.00 81.94 96 PRO A CA 1
ATOM 746 C C . PRO A 1 96 ? -9.733 -10.652 22.347 1.00 81.94 96 PRO A C 1
ATOM 748 O O . PRO A 1 96 ? -10.014 -11.800 22.684 1.00 81.94 96 PRO A O 1
ATOM 751 N N . ASP A 1 97 ? -8.711 -9.978 22.864 1.00 77.44 97 ASP A N 1
ATOM 752 C CA . ASP A 1 97 ? -7.868 -10.496 23.935 1.00 77.44 97 ASP A CA 1
ATOM 753 C C . ASP A 1 97 ? -8.468 -10.133 25.298 1.00 77.44 97 ASP A C 1
ATOM 755 O O . ASP A 1 97 ? -8.801 -8.970 25.554 1.00 77.44 97 ASP A O 1
ATOM 759 N N . ALA A 1 98 ? -8.639 -11.131 26.165 1.00 72.19 98 ALA A N 1
ATOM 760 C CA . ALA A 1 98 ? -9.124 -10.928 27.526 1.00 72.19 98 ALA A CA 1
ATOM 761 C C . ALA A 1 98 ? -8.089 -10.196 28.397 1.00 72.19 98 ALA A C 1
ATOM 763 O O . ALA A 1 98 ? -8.473 -9.501 29.335 1.00 72.19 98 ALA A O 1
ATOM 764 N N . ALA A 1 99 ? -6.800 -10.304 28.057 1.00 71.88 99 ALA A N 1
ATOM 765 C CA . ALA A 1 99 ? -5.710 -9.638 28.761 1.00 71.88 99 ALA A CA 1
ATOM 766 C C . ALA A 1 99 ? -5.513 -8.168 28.342 1.00 71.88 99 ALA A C 1
ATOM 768 O O . ALA A 1 99 ? -4.770 -7.450 29.006 1.00 71.88 99 ALA A O 1
ATOM 769 N N . ASP A 1 100 ? -6.190 -7.690 27.285 1.00 67.62 100 ASP A N 1
ATOM 770 C CA . ASP A 1 100 ? -6.050 -6.309 26.793 1.00 67.62 100 ASP A CA 1
ATOM 771 C C . ASP A 1 100 ? -7.404 -5.579 26.609 1.00 67.62 100 ASP A C 1
ATOM 773 O O . ASP A 1 100 ? -7.844 -5.296 25.485 1.00 67.62 100 ASP A O 1
ATOM 777 N N . PRO A 1 101 ? -8.111 -5.251 27.713 1.00 61.41 101 PRO A N 1
ATOM 778 C CA . PRO A 1 101 ? -9.331 -4.448 27.648 1.00 61.41 101 PRO A CA 1
ATOM 779 C C . PRO A 1 101 ? -9.066 -2.992 27.224 1.00 61.41 101 PRO A C 1
ATOM 781 O O . PRO A 1 101 ? -9.920 -2.372 26.586 1.00 61.41 101 PRO A O 1
ATOM 784 N N . ALA A 1 102 ? -7.883 -2.446 27.533 1.00 55.81 102 ALA A N 1
ATOM 785 C CA . ALA A 1 102 ? -7.535 -1.044 27.294 1.00 55.81 102 ALA A CA 1
ATOM 786 C C . ALA A 1 102 ? -7.345 -0.716 25.802 1.00 55.81 102 ALA A C 1
ATOM 788 O O . ALA A 1 102 ? -7.781 0.342 25.337 1.00 55.81 102 ALA A O 1
ATOM 789 N N . TYR A 1 103 ? -6.758 -1.630 25.018 1.00 57.31 103 TYR A N 1
ATOM 790 C CA . TYR A 1 103 ? -6.621 -1.462 23.569 1.00 57.31 103 TYR A CA 1
ATOM 791 C C . TYR A 1 103 ? -7.980 -1.341 22.866 1.00 57.31 103 TYR A C 1
ATOM 793 O O . TYR A 1 103 ? -8.119 -0.542 21.932 1.00 57.31 103 TYR A O 1
ATOM 801 N N . ARG A 1 104 ? -8.993 -2.078 23.353 1.00 60.00 104 ARG A N 1
ATOM 802 C CA . ARG A 1 104 ? -10.326 -2.160 22.737 1.00 60.00 104 ARG A CA 1
ATOM 803 C C . ARG A 1 104 ? -11.088 -0.837 22.728 1.00 60.00 104 ARG A C 1
ATOM 805 O O . ARG A 1 104 ? -11.721 -0.509 21.728 1.00 60.00 104 ARG A O 1
ATOM 812 N N . VAL A 1 105 ? -11.004 -0.087 23.823 1.00 53.81 105 VAL A N 1
ATOM 813 C CA . VAL A 1 105 ? -11.805 1.127 24.033 1.00 53.81 105 VAL A CA 1
ATOM 814 C C . VAL A 1 105 ? -11.101 2.378 23.495 1.00 53.81 105 VAL A C 1
ATOM 816 O O . VAL A 1 105 ? -11.750 3.239 22.910 1.00 53.81 105 VAL A O 1
ATOM 819 N N . VAL A 1 106 ? -9.771 2.476 23.622 1.00 60.28 106 VAL A N 1
ATOM 820 C CA . VAL A 1 106 ? -9.055 3.744 23.372 1.00 60.28 106 VAL A CA 1
ATOM 821 C C . VAL A 1 106 ? -8.464 3.853 21.957 1.00 60.28 106 VAL A C 1
ATOM 823 O O . VAL A 1 106 ? -8.404 4.953 21.408 1.00 60.28 106 VAL A O 1
ATOM 826 N N . ARG A 1 107 ? -8.019 2.747 21.332 1.00 65.31 107 ARG A N 1
ATOM 827 C CA . ARG A 1 107 ? -7.189 2.818 20.105 1.00 65.31 107 ARG A CA 1
ATOM 828 C C . ARG A 1 107 ? -7.849 2.373 18.803 1.00 65.31 107 ARG A C 1
ATOM 830 O O . ARG A 1 107 ? -7.505 2.930 17.760 1.00 65.31 107 ARG A O 1
ATOM 837 N N . LEU A 1 108 ? -8.801 1.440 18.836 1.00 72.50 108 LEU A N 1
ATOM 838 C CA . LEU A 1 108 ? -9.405 0.894 17.609 1.00 72.50 108 LEU A CA 1
ATOM 839 C C . LEU A 1 108 ? -10.140 1.954 16.778 1.00 72.50 108 LEU A C 1
ATOM 841 O O . LEU A 1 108 ? -9.908 2.067 15.578 1.00 72.50 108 LEU A O 1
ATOM 845 N N . GLY A 1 109 ? -10.974 2.785 17.409 1.00 79.38 109 GLY A N 1
ATOM 846 C CA . GLY A 1 109 ? -11.743 3.815 16.703 1.00 79.38 109 GLY A CA 1
ATOM 847 C C . GLY A 1 109 ? -10.866 4.833 15.953 1.00 79.38 109 GLY A C 1
ATOM 848 O O . GLY A 1 109 ? -11.071 5.037 14.755 1.00 79.38 109 GLY A O 1
ATOM 849 N N . PRO A 1 110 ? -9.893 5.491 16.614 1.00 85.38 110 PRO A N 1
ATOM 850 C CA . PRO A 1 110 ? -8.980 6.425 15.953 1.00 85.38 110 PRO A CA 1
ATOM 851 C C . PRO A 1 110 ? -8.082 5.774 14.890 1.00 85.38 110 PRO A C 1
ATOM 853 O O . PRO A 1 110 ? -7.938 6.344 13.808 1.00 85.38 110 PRO A O 1
ATOM 856 N N . SER A 1 111 ? -7.524 4.587 15.168 1.00 88.56 111 SER A N 1
ATOM 857 C CA . SER A 1 111 ? -6.639 3.863 14.240 1.00 88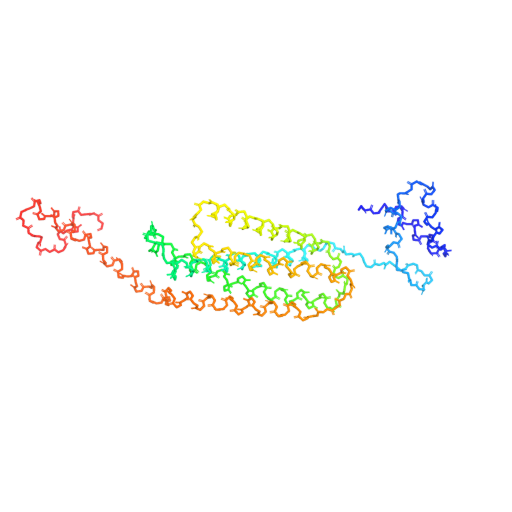.56 111 SER A CA 1
ATOM 858 C C . SER A 1 111 ? -7.358 3.503 12.941 1.00 88.56 111 SER A C 1
ATOM 860 O O . SER A 1 111 ? -6.921 3.887 11.853 1.00 88.56 111 SER A O 1
ATOM 862 N N . MET A 1 112 ? -8.530 2.873 13.049 1.00 91.31 112 MET A N 1
ATOM 863 C CA . MET A 1 112 ? -9.310 2.492 11.879 1.00 91.31 112 MET A CA 1
ATOM 864 C C . MET A 1 112 ? -9.751 3.719 11.062 1.00 91.31 112 MET A C 1
ATOM 866 O O . MET A 1 112 ? -9.689 3.682 9.836 1.00 91.31 112 MET A O 1
ATOM 870 N N . ARG A 1 113 ? -10.140 4.838 11.701 1.00 90.94 113 ARG A N 1
ATOM 871 C CA . ARG A 1 113 ? -10.475 6.093 10.989 1.00 90.94 113 ARG A CA 1
ATOM 872 C C . ARG A 1 113 ? -9.292 6.643 10.201 1.00 90.94 113 ARG A C 1
ATOM 874 O O . ARG A 1 113 ? -9.478 7.079 9.067 1.00 90.94 113 ARG A O 1
ATOM 881 N N . TRP A 1 114 ? -8.099 6.623 10.794 1.00 93.00 114 TRP A N 1
ATOM 882 C CA . TRP A 1 114 ? -6.879 7.066 10.126 1.00 93.00 114 TRP A CA 1
ATOM 883 C C . TRP A 1 114 ? -6.545 6.171 8.929 1.00 93.00 114 TRP A C 1
ATOM 885 O O . TRP A 1 114 ? -6.302 6.672 7.832 1.00 93.00 114 TRP A O 1
ATOM 895 N N . SER A 1 115 ? -6.630 4.851 9.104 1.00 96.25 115 SER A N 1
ATOM 896 C CA . SER A 1 115 ? -6.395 3.892 8.023 1.00 96.25 115 SER A CA 1
ATOM 897 C C . SER A 1 115 ? -7.431 3.995 6.900 1.00 96.25 115 SER A C 1
ATOM 899 O O . SER A 1 115 ? -7.051 3.969 5.731 1.00 96.25 115 SER A O 1
ATOM 901 N N . ILE A 1 116 ? -8.716 4.206 7.214 1.00 95.38 116 ILE A N 1
ATOM 902 C CA . ILE A 1 116 ? -9.753 4.485 6.207 1.00 95.38 116 ILE A CA 1
ATOM 903 C C . ILE A 1 116 ? -9.417 5.766 5.434 1.00 95.38 116 ILE A C 1
ATOM 905 O O . ILE A 1 116 ? -9.420 5.748 4.205 1.00 95.38 116 ILE A O 1
ATOM 909 N N . ALA A 1 117 ? -9.104 6.866 6.130 1.00 96.00 117 ALA A N 1
ATOM 910 C CA . ALA A 1 117 ? -8.783 8.141 5.489 1.00 96.00 117 ALA A CA 1
ATOM 911 C C . ALA A 1 117 ? -7.577 8.016 4.548 1.00 96.00 117 ALA A C 1
ATOM 913 O O . ALA A 1 117 ? -7.630 8.466 3.402 1.00 96.00 117 ALA A O 1
ATOM 914 N N . ALA A 1 118 ? -6.519 7.343 5.002 1.00 97.56 118 ALA A N 1
ATOM 915 C CA . ALA A 1 118 ? -5.340 7.098 4.191 1.00 97.56 118 ALA A CA 1
ATOM 916 C C . ALA A 1 118 ? -5.653 6.227 2.965 1.00 97.56 118 ALA A C 1
ATOM 918 O O . ALA A 1 118 ? -5.230 6.570 1.866 1.00 97.56 118 ALA A O 1
ATOM 919 N N . LEU A 1 119 ? -6.430 5.147 3.108 1.00 97.81 119 LEU A N 1
ATOM 920 C CA . LEU A 1 119 ? -6.793 4.262 1.993 1.00 97.81 119 LEU A CA 1
ATOM 921 C C . LEU A 1 119 ? -7.671 4.952 0.948 1.00 97.81 119 LEU A C 1
ATOM 923 O O . LEU A 1 119 ? -7.431 4.788 -0.247 1.00 97.81 119 LEU A O 1
ATOM 927 N N . VAL A 1 120 ? -8.651 5.751 1.380 1.00 96.75 120 VAL A N 1
ATOM 928 C CA . VAL A 1 120 ? -9.551 6.498 0.484 1.00 96.75 120 VAL A CA 1
ATOM 929 C C . VAL A 1 120 ? -8.783 7.479 -0.407 1.00 96.75 120 VAL A C 1
ATOM 931 O O . VAL A 1 120 ? -9.213 7.746 -1.525 1.00 96.75 120 VAL A O 1
ATOM 934 N N . VAL A 1 121 ? -7.632 7.983 0.045 1.00 97.50 121 VAL A N 1
ATOM 935 C CA . VAL A 1 121 ? -6.790 8.905 -0.734 1.00 97.50 121 VAL A CA 1
ATOM 936 C C . VAL A 1 121 ? -5.681 8.164 -1.486 1.00 97.50 121 VAL A C 1
ATOM 938 O O . VAL A 1 121 ? -5.533 8.315 -2.700 1.00 97.50 121 VAL A O 1
ATOM 941 N N . ALA A 1 122 ? -4.896 7.351 -0.779 1.00 97.25 122 ALA A N 1
ATOM 942 C CA . ALA A 1 122 ? -3.684 6.730 -1.301 1.00 97.25 122 ALA A CA 1
ATOM 943 C C . ALA A 1 122 ? -3.978 5.656 -2.350 1.00 97.25 122 ALA A C 1
ATOM 945 O O . ALA A 1 122 ? -3.308 5.617 -3.383 1.00 97.25 122 ALA A O 1
ATOM 946 N N . PHE A 1 123 ? -4.989 4.810 -2.124 1.00 96.81 123 PHE A N 1
ATOM 947 C CA . PHE A 1 123 ? -5.251 3.681 -3.011 1.00 96.81 123 PHE A CA 1
ATOM 948 C C . PHE A 1 123 ? -5.769 4.119 -4.392 1.00 96.81 123 PHE A C 1
ATOM 950 O O . PHE A 1 123 ? -5.230 3.646 -5.399 1.00 96.81 123 PHE A O 1
ATOM 957 N N . PRO A 1 124 ? -6.744 5.047 -4.511 1.00 96.88 124 PRO A N 1
ATOM 958 C CA . PRO A 1 124 ? -7.154 5.556 -5.819 1.00 96.88 124 PRO A CA 1
ATOM 959 C C . PRO A 1 124 ? -6.015 6.242 -6.571 1.00 96.88 124 PRO A C 1
ATOM 961 O O . PRO A 1 124 ? -5.900 6.060 -7.786 1.00 96.88 124 PRO A O 1
ATOM 964 N N . LEU A 1 125 ? -5.153 6.980 -5.860 1.00 96.50 125 LEU A N 1
ATOM 965 C CA . LEU A 1 125 ? -3.986 7.630 -6.450 1.00 96.50 125 LEU A CA 1
ATOM 966 C C . LEU A 1 125 ? -2.976 6.600 -6.977 1.00 96.50 125 LEU A C 1
ATOM 968 O O . LEU A 1 125 ? -2.561 6.699 -8.133 1.00 96.50 125 LEU A O 1
ATOM 972 N N . PHE A 1 126 ? -2.661 5.570 -6.185 1.00 95.69 126 PHE A N 1
ATOM 973 C CA . PHE A 1 126 ? -1.839 4.436 -6.612 1.00 95.69 126 PHE A CA 1
ATOM 974 C C . PHE A 1 126 ? -2.422 3.762 -7.860 1.00 95.69 126 PHE A C 1
ATOM 976 O O . PHE A 1 126 ? -1.733 3.608 -8.868 1.00 95.69 126 PHE A O 1
ATOM 983 N N . ALA A 1 127 ? -3.707 3.400 -7.833 1.00 94.06 127 ALA A N 1
ATOM 984 C CA . ALA A 1 127 ? -4.354 2.703 -8.939 1.00 94.06 127 ALA A CA 1
ATOM 985 C C . ALA A 1 127 ? -4.413 3.563 -10.215 1.00 94.06 127 ALA A C 1
ATOM 987 O O . ALA A 1 127 ? -4.293 3.039 -11.325 1.00 94.06 127 ALA A O 1
ATOM 988 N N . TRP A 1 128 ? -4.590 4.881 -10.080 1.00 94.25 128 TRP A N 1
ATOM 989 C CA . TRP A 1 128 ? -4.526 5.817 -11.201 1.00 94.25 128 TRP A CA 1
ATOM 990 C C . TRP A 1 128 ? -3.113 5.924 -11.783 1.00 94.25 128 TRP A C 1
ATOM 992 O O . TRP A 1 128 ? -2.964 5.774 -12.998 1.00 94.25 128 TRP A O 1
ATOM 1002 N N . LEU A 1 129 ? -2.083 6.098 -10.947 1.00 92.19 129 LEU A N 1
ATOM 1003 C CA . LEU A 1 129 ? -0.684 6.142 -11.387 1.00 92.19 129 LEU A CA 1
ATOM 1004 C C . LEU A 1 129 ? -0.265 4.832 -12.052 1.00 92.19 129 LEU A C 1
ATOM 1006 O O . LEU A 1 129 ? 0.301 4.863 -13.141 1.00 92.19 129 LEU A O 1
ATOM 1010 N N . ALA A 1 130 ? -0.609 3.686 -11.461 1.00 89.62 130 ALA A N 1
ATOM 1011 C CA . ALA A 1 130 ? -0.310 2.370 -12.016 1.00 89.62 130 ALA A CA 1
ATOM 1012 C C . ALA A 1 130 ? -0.935 2.190 -13.409 1.00 89.62 130 ALA A C 1
ATOM 1014 O O . ALA A 1 130 ? -0.275 1.721 -14.336 1.00 89.62 130 ALA A O 1
ATOM 1015 N N . ARG A 1 131 ? -2.194 2.621 -13.590 1.00 88.25 131 ARG A N 1
ATOM 1016 C CA . ARG A 1 131 ? -2.869 2.594 -14.899 1.00 88.25 131 ARG A CA 1
ATOM 1017 C C . ARG A 1 131 ? -2.236 3.554 -15.904 1.00 88.25 131 ARG A C 1
ATOM 1019 O O . ARG A 1 131 ? -2.059 3.176 -17.059 1.00 88.25 131 ARG A O 1
ATOM 1026 N N . ARG A 1 132 ? -1.905 4.777 -15.484 1.00 88.12 132 ARG A N 1
ATOM 1027 C CA . ARG A 1 132 ? -1.295 5.798 -16.345 1.00 88.12 132 ARG A CA 1
ATOM 1028 C C . ARG A 1 132 ? 0.095 5.366 -16.818 1.00 88.12 132 ARG A C 1
ATOM 1030 O O . ARG A 1 132 ? 0.326 5.311 -18.020 1.00 88.12 132 ARG A O 1
ATOM 1037 N N . ILE A 1 133 ? 0.974 4.999 -15.886 1.00 85.31 133 ILE A N 1
ATOM 1038 C CA . ILE A 1 133 ? 2.352 4.571 -16.164 1.00 85.31 133 ILE A CA 1
ATOM 1039 C C . ILE A 1 133 ? 2.356 3.273 -16.976 1.00 85.31 133 ILE A C 1
ATOM 1041 O O . ILE A 1 133 ? 3.091 3.167 -17.954 1.00 85.31 133 ILE A O 1
ATOM 1045 N N . GLY A 1 134 ? 1.488 2.310 -16.642 1.00 81.19 134 GLY A N 1
ATOM 1046 C CA . GLY A 1 134 ? 1.342 1.081 -17.425 1.00 81.19 134 GLY A CA 1
ATOM 1047 C C . GLY A 1 134 ? 0.865 1.333 -18.860 1.00 81.19 134 GLY A C 1
ATOM 1048 O O . GLY A 1 134 ? 1.325 0.672 -19.789 1.00 81.19 134 GLY A O 1
ATOM 1049 N N . GLY A 1 135 ? -0.021 2.314 -19.063 1.00 78.69 135 GLY A N 1
ATOM 1050 C CA . GLY A 1 135 ? -0.445 2.751 -20.394 1.00 78.69 135 GLY A CA 1
ATOM 1051 C C . GLY A 1 135 ? 0.683 3.409 -21.189 1.00 78.69 135 GLY A C 1
ATOM 1052 O O . GLY A 1 135 ? 0.816 3.153 -22.383 1.00 78.69 135 GLY A O 1
ATOM 1053 N N . ASP A 1 136 ? 1.521 4.211 -20.536 1.00 76.88 136 ASP A N 1
ATOM 1054 C CA . ASP A 1 136 ? 2.673 4.840 -21.181 1.00 76.88 136 ASP A CA 1
ATOM 1055 C C . ASP A 1 136 ? 3.744 3.814 -21.581 1.00 76.88 136 ASP A C 1
ATOM 1057 O O . ASP A 1 136 ? 4.266 3.881 -22.690 1.00 76.88 136 ASP A O 1
ATOM 1061 N N . LEU A 1 137 ? 4.007 2.815 -20.733 1.00 74.12 137 LEU A N 1
ATOM 1062 C CA . LEU A 1 137 ? 4.933 1.708 -21.017 1.00 74.12 137 LEU A CA 1
ATOM 1063 C C . LEU A 1 137 ? 4.479 0.801 -22.171 1.00 74.12 137 LEU A C 1
ATOM 1065 O O . LEU A 1 137 ? 5.298 0.112 -22.781 1.00 74.12 137 LEU A O 1
ATOM 1069 N N . ALA A 1 138 ? 3.172 0.763 -22.443 1.00 71.25 138 ALA A N 1
ATOM 1070 C CA . ALA A 1 138 ? 2.611 0.045 -23.582 1.00 71.25 138 ALA A CA 1
ATOM 1071 C C . ALA A 1 138 ? 2.751 0.828 -24.898 1.00 71.25 138 ALA A C 1
ATOM 1073 O O . ALA A 1 138 ? 2.761 0.218 -25.963 1.00 71.25 138 ALA A O 1
ATOM 1074 N N . ARG A 1 139 ? 2.837 2.164 -24.831 1.00 72.62 139 ARG A N 1
ATOM 1075 C CA . ARG A 1 139 ? 2.998 3.035 -26.007 1.00 72.62 139 ARG A CA 1
ATOM 1076 C C . ARG A 1 139 ? 4.460 3.259 -26.370 1.00 72.62 139 ARG A C 1
ATOM 1078 O O . ARG A 1 139 ? 4.767 3.352 -27.551 1.00 72.62 139 ARG A O 1
ATOM 1085 N N . ASP A 1 140 ? 5.337 3.335 -25.373 1.00 68.81 140 ASP A N 1
ATOM 1086 C CA . ASP A 1 140 ? 6.767 3.556 -25.563 1.00 68.81 140 ASP A CA 1
ATOM 1087 C C . ASP A 1 140 ? 7.596 2.498 -24.807 1.00 68.81 140 ASP A C 1
ATOM 1089 O O . ASP A 1 140 ? 7.837 2.630 -23.599 1.00 68.81 140 ASP A O 1
ATOM 1093 N N . PRO A 1 141 ? 8.055 1.440 -25.505 1.00 67.62 141 PRO A N 1
ATOM 1094 C CA . PRO A 1 141 ? 8.890 0.395 -24.922 1.00 67.62 141 PRO A CA 1
ATOM 1095 C C . PRO A 1 141 ? 10.228 0.908 -24.374 1.00 67.62 141 PRO A C 1
ATOM 1097 O O . PRO A 1 141 ? 10.788 0.277 -23.479 1.00 67.62 141 PRO A O 1
ATOM 1100 N N . VAL A 1 142 ? 10.737 2.054 -24.849 1.00 66.38 142 VAL A N 1
ATOM 1101 C CA . VAL A 1 142 ? 12.013 2.626 -24.383 1.00 66.38 142 VAL A CA 1
ATOM 1102 C C . VAL A 1 142 ? 11.915 3.048 -22.917 1.00 66.38 142 VAL A C 1
ATOM 1104 O O . VAL A 1 142 ? 12.878 2.895 -22.165 1.00 66.38 142 VAL A O 1
ATOM 1107 N N . ARG A 1 143 ? 10.732 3.475 -22.455 1.00 67.06 143 ARG A N 1
ATOM 1108 C CA . ARG A 1 143 ? 10.498 3.832 -21.044 1.00 67.06 143 ARG A CA 1
ATOM 1109 C C . ARG A 1 143 ? 10.643 2.643 -20.086 1.00 67.06 143 ARG A C 1
ATOM 1111 O O . ARG A 1 143 ? 10.870 2.851 -18.894 1.00 67.06 143 ARG A O 1
ATOM 1118 N N . ARG A 1 144 ? 10.594 1.394 -20.577 1.00 66.19 144 ARG A N 1
ATOM 1119 C CA . ARG A 1 144 ? 10.884 0.198 -19.758 1.00 66.19 144 ARG A CA 1
ATOM 1120 C C . ARG A 1 144 ? 12.332 0.156 -19.275 1.00 66.19 144 ARG A C 1
ATOM 1122 O O . ARG A 1 144 ? 12.595 -0.398 -18.211 1.00 66.19 144 ARG A O 1
ATOM 1129 N N . LEU A 1 145 ? 13.247 0.788 -20.011 1.00 67.50 145 LEU A N 1
ATOM 1130 C CA . LEU A 1 145 ? 14.676 0.839 -19.698 1.00 67.50 145 LEU A CA 1
ATOM 1131 C C . LEU A 1 145 ? 15.026 1.896 -18.635 1.00 67.50 145 LEU A C 1
ATOM 1133 O O . LEU A 1 145 ? 16.207 2.085 -18.348 1.00 67.50 145 LEU A O 1
ATOM 1137 N N . SER A 1 146 ? 14.036 2.583 -18.046 1.00 75.44 146 SER A N 1
ATOM 1138 C CA . SER A 1 146 ? 14.269 3.625 -17.040 1.00 75.44 146 SER A CA 1
ATOM 1139 C C . SER A 1 146 ? 15.042 3.079 -15.823 1.00 75.44 146 SER A C 1
ATOM 1141 O O . SER A 1 146 ? 14.536 2.200 -15.107 1.00 75.44 146 SER A O 1
ATOM 1143 N N . PRO A 1 147 ? 16.243 3.619 -15.523 1.00 77.69 147 PRO A N 1
ATOM 1144 C CA . PRO A 1 147 ? 17.029 3.222 -14.358 1.00 77.69 147 PRO A CA 1
ATOM 1145 C C . PRO A 1 147 ? 16.286 3.458 -13.042 1.00 77.69 147 PRO A C 1
ATOM 1147 O O . PRO A 1 147 ? 16.433 2.673 -12.107 1.00 77.69 147 PRO A O 1
ATOM 1150 N N . VAL A 1 148 ? 15.460 4.510 -12.978 1.00 83.62 148 VAL A N 1
ATOM 1151 C CA . VAL A 1 148 ? 14.727 4.884 -11.761 1.00 83.62 148 VAL A CA 1
ATOM 1152 C C . VAL A 1 148 ? 13.677 3.838 -11.421 1.00 83.62 148 VAL A C 1
ATOM 1154 O O . VAL A 1 148 ? 13.627 3.369 -10.284 1.00 83.62 148 VAL A O 1
ATOM 1157 N N . ARG A 1 149 ? 12.887 3.406 -12.413 1.00 84.88 149 ARG A N 1
ATOM 1158 C CA . ARG A 1 149 ? 11.916 2.320 -12.233 1.00 84.88 149 ARG A CA 1
ATOM 1159 C C . ARG A 1 149 ? 12.602 1.052 -11.749 1.00 84.88 149 ARG A C 1
ATOM 1161 O O . ARG A 1 149 ? 12.137 0.440 -10.789 1.00 84.88 149 ARG A O 1
ATOM 1168 N N . ARG A 1 150 ? 13.694 0.656 -12.410 1.00 85.56 150 ARG A N 1
ATOM 1169 C CA . ARG A 1 150 ? 14.415 -0.577 -12.076 1.00 85.56 150 ARG A CA 1
ATOM 1170 C C . ARG A 1 150 ? 14.962 -0.524 -10.650 1.00 85.56 150 ARG A C 1
ATOM 1172 O O . ARG A 1 150 ? 14.755 -1.465 -9.891 1.00 85.56 150 ARG A O 1
ATOM 1179 N N . TRP A 1 151 ? 15.590 0.586 -10.267 1.00 90.06 151 TRP A N 1
ATOM 1180 C CA . TRP A 1 151 ? 16.121 0.775 -8.918 1.00 90.06 151 TRP A CA 1
ATOM 1181 C C . TRP A 1 151 ? 15.020 0.752 -7.847 1.00 90.06 151 TRP A C 1
ATOM 1183 O O . TRP A 1 151 ? 15.125 -0.010 -6.887 1.00 90.06 151 TRP A O 1
ATOM 1193 N N . LEU A 1 152 ? 13.922 1.494 -8.042 1.00 90.00 152 LEU A N 1
ATOM 1194 C CA . LEU A 1 152 ? 12.789 1.500 -7.105 1.00 90.00 152 LEU A CA 1
ATOM 1195 C C . LEU A 1 152 ? 12.083 0.138 -7.021 1.00 90.00 152 LEU A C 1
ATOM 1197 O O . LEU A 1 152 ? 11.624 -0.255 -5.949 1.00 90.00 152 LEU A O 1
ATOM 1201 N N . THR A 1 153 ? 12.043 -0.618 -8.119 1.00 91.50 153 THR A N 1
ATOM 1202 C CA . THR A 1 153 ? 11.498 -1.983 -8.135 1.00 91.50 153 THR A CA 1
ATOM 1203 C C . THR A 1 153 ? 12.359 -2.932 -7.304 1.00 91.50 153 THR A C 1
ATOM 1205 O O . THR A 1 153 ? 11.824 -3.646 -6.459 1.00 91.50 153 THR A O 1
ATOM 1208 N N . TYR A 1 154 ? 13.688 -2.909 -7.464 1.00 92.69 154 TYR A N 1
ATOM 1209 C CA . TYR A 1 154 ? 14.581 -3.698 -6.606 1.00 92.69 154 TYR A CA 1
ATOM 1210 C C . TYR A 1 154 ? 14.499 -3.276 -5.137 1.00 92.69 154 TYR A C 1
ATOM 1212 O O . TYR A 1 154 ? 14.486 -4.141 -4.266 1.00 92.69 154 TYR A O 1
ATOM 1220 N N . LEU A 1 155 ? 14.386 -1.974 -4.855 1.00 95.19 155 LEU A N 1
ATOM 1221 C CA . LEU A 1 155 ? 14.177 -1.478 -3.494 1.00 95.19 155 LEU A CA 1
ATOM 1222 C C . LEU A 1 155 ? 12.871 -2.020 -2.894 1.00 95.19 155 LEU A C 1
ATOM 1224 O O . LEU A 1 155 ? 12.858 -2.485 -1.759 1.00 95.19 155 LEU A O 1
ATOM 1228 N N . THR A 1 156 ? 11.788 -2.024 -3.672 1.00 95.19 156 THR A N 1
ATOM 1229 C CA . THR A 1 156 ? 10.494 -2.589 -3.261 1.00 95.19 156 THR A CA 1
ATOM 1230 C C . THR A 1 156 ? 10.593 -4.081 -2.976 1.00 95.19 156 THR A C 1
ATOM 1232 O O . THR A 1 156 ? 10.081 -4.551 -1.963 1.00 95.19 156 THR A O 1
ATOM 1235 N N . LEU A 1 157 ? 11.277 -4.829 -3.844 1.00 96.12 157 LEU A N 1
ATOM 1236 C CA . LEU A 1 157 ? 11.510 -6.260 -3.659 1.00 96.12 157 LEU A CA 1
ATOM 1237 C C . LEU A 1 157 ? 12.328 -6.544 -2.401 1.00 96.12 157 LEU A C 1
ATOM 1239 O O . LEU A 1 157 ? 11.996 -7.468 -1.664 1.00 96.12 157 LEU A O 1
ATOM 1243 N N . PHE A 1 158 ? 13.354 -5.736 -2.134 1.00 97.75 158 PHE A N 1
ATOM 1244 C CA . PHE A 1 158 ? 14.151 -5.835 -0.918 1.00 97.75 158 PHE A CA 1
ATOM 1245 C C . PHE A 1 158 ? 13.304 -5.583 0.335 1.00 97.75 158 PHE A C 1
ATOM 1247 O O . PHE A 1 158 ? 13.324 -6.398 1.253 1.00 97.75 158 PHE A O 1
ATOM 1254 N N . ILE A 1 159 ? 12.512 -4.504 0.354 1.00 98.06 159 ILE A N 1
ATOM 1255 C CA . ILE A 1 159 ? 11.618 -4.183 1.477 1.00 98.06 159 ILE A CA 1
ATOM 1256 C C . ILE A 1 159 ? 10.598 -5.307 1.688 1.00 98.06 159 ILE A C 1
ATOM 1258 O O . ILE A 1 159 ? 10.421 -5.769 2.812 1.00 98.06 159 ILE A O 1
ATOM 1262 N N . ALA A 1 160 ? 9.954 -5.789 0.623 1.00 97.69 160 ALA A N 1
ATOM 1263 C CA . ALA A 1 160 ? 8.972 -6.863 0.722 1.00 97.69 160 ALA A CA 1
ATOM 1264 C C . ALA A 1 160 ? 9.600 -8.181 1.211 1.00 97.69 160 ALA A C 1
ATOM 1266 O O . ALA A 1 160 ? 9.015 -8.854 2.055 1.00 97.69 160 ALA A O 1
ATOM 1267 N N . ALA A 1 161 ? 10.807 -8.524 0.749 1.00 98.19 161 ALA A N 1
ATOM 1268 C CA . ALA A 1 161 ? 11.546 -9.682 1.248 1.00 98.19 161 ALA A CA 1
ATOM 1269 C C . ALA A 1 161 ? 11.915 -9.530 2.731 1.00 98.19 161 ALA A C 1
ATOM 1271 O O . ALA A 1 161 ? 11.727 -10.468 3.499 1.00 98.19 161 ALA A O 1
ATOM 1272 N N . ALA A 1 162 ? 12.382 -8.351 3.154 1.00 98.50 162 ALA A N 1
ATOM 1273 C CA . ALA A 1 162 ? 12.687 -8.073 4.556 1.00 98.50 162 ALA A CA 1
ATOM 1274 C C . ALA A 1 162 ? 11.442 -8.191 5.449 1.00 98.50 162 ALA A C 1
ATOM 1276 O O . ALA A 1 162 ? 11.522 -8.772 6.529 1.00 98.50 162 ALA A O 1
ATOM 1277 N N . VAL A 1 163 ? 10.286 -7.706 4.980 1.00 98.31 163 VAL A N 1
ATOM 1278 C CA . VAL A 1 163 ? 9.000 -7.869 5.675 1.00 98.31 163 VAL A CA 1
ATOM 1279 C C . VAL A 1 163 ? 8.619 -9.344 5.788 1.00 98.31 163 VAL A C 1
ATOM 1281 O O . VAL A 1 163 ? 8.290 -9.781 6.883 1.00 98.31 163 VAL A O 1
ATOM 1284 N N . LEU A 1 164 ? 8.714 -10.129 4.709 1.00 98.38 164 LEU A N 1
ATOM 1285 C CA . LEU A 1 164 ? 8.420 -11.570 4.740 1.00 98.38 164 LEU A CA 1
ATOM 1286 C C . LEU A 1 164 ? 9.354 -12.341 5.684 1.00 98.38 164 LEU A C 1
ATOM 1288 O O . LEU A 1 164 ? 8.904 -13.221 6.412 1.00 98.38 164 LEU A O 1
ATOM 1292 N N . ILE A 1 165 ? 10.647 -12.006 5.690 1.00 98.50 165 ILE A N 1
ATOM 1293 C CA . ILE A 1 165 ? 11.620 -12.601 6.614 1.00 98.50 165 ILE A CA 1
ATOM 1294 C C . ILE A 1 165 ? 11.256 -12.242 8.056 1.00 98.50 165 ILE A C 1
ATOM 1296 O O . ILE A 1 165 ? 11.196 -13.128 8.902 1.00 98.50 165 ILE A O 1
ATOM 1300 N N . GLY A 1 166 ? 10.982 -10.965 8.337 1.00 98.38 166 GLY A N 1
ATOM 1301 C CA . GLY A 1 166 ? 10.582 -10.510 9.668 1.00 98.38 166 GLY A CA 1
ATOM 1302 C C . GLY A 1 166 ? 9.287 -11.166 10.154 1.00 98.38 166 GLY A C 1
ATOM 1303 O O . GLY A 1 166 ? 9.211 -11.586 11.305 1.00 98.38 166 GLY A O 1
ATOM 1304 N N . ASP A 1 167 ? 8.305 -11.316 9.267 1.00 97.56 167 ASP A N 1
ATOM 1305 C CA . ASP A 1 167 ? 7.027 -11.976 9.543 1.00 97.56 167 ASP A CA 1
ATOM 1306 C C . ASP A 1 167 ? 7.215 -13.468 9.868 1.00 97.56 167 ASP A C 1
ATOM 1308 O O . ASP A 1 167 ? 6.673 -13.974 10.852 1.00 97.56 167 ASP A O 1
ATOM 1312 N N . LEU A 1 168 ? 8.083 -14.163 9.123 1.00 97.75 168 LEU A N 1
ATOM 1313 C CA . LEU A 1 168 ? 8.434 -15.556 9.403 1.00 97.75 168 LEU A CA 1
ATOM 1314 C C . LEU A 1 168 ? 9.213 -15.709 10.718 1.00 97.75 168 LEU A C 1
ATOM 1316 O O . LEU A 1 168 ? 8.955 -16.640 11.479 1.00 97.75 168 LEU A O 1
ATOM 1320 N N . VAL A 1 169 ? 10.141 -14.794 11.013 1.00 97.88 169 VAL A N 1
ATOM 1321 C CA . VAL A 1 169 ? 10.861 -14.767 12.295 1.00 97.88 169 VAL A CA 1
ATOM 1322 C C . VAL A 1 169 ? 9.880 -14.574 13.449 1.00 97.88 169 VAL A C 1
ATOM 1324 O O . VAL A 1 169 ? 9.946 -15.319 14.426 1.00 97.88 169 VAL A O 1
ATOM 1327 N N . ALA A 1 170 ? 8.939 -13.633 13.328 1.00 95.56 170 ALA A N 1
ATOM 1328 C CA . ALA A 1 170 ? 7.903 -13.413 14.331 1.00 95.56 170 ALA A CA 1
ATOM 1329 C C . ALA A 1 170 ? 7.032 -14.663 14.520 1.00 95.56 170 ALA A C 1
ATOM 1331 O O . ALA A 1 170 ? 6.750 -15.039 15.660 1.00 95.56 170 ALA A O 1
ATOM 1332 N N . LEU A 1 171 ? 6.641 -15.331 13.428 1.00 96.31 171 LEU A N 1
ATOM 1333 C CA . LEU A 1 171 ? 5.887 -16.583 13.475 1.00 96.31 171 LEU A CA 1
ATOM 1334 C C . LEU A 1 171 ? 6.639 -17.661 14.260 1.00 96.31 171 LEU A C 1
ATOM 1336 O O . LEU A 1 171 ? 6.090 -18.214 15.210 1.00 96.31 171 LEU A O 1
ATOM 1340 N N . VAL A 1 172 ? 7.896 -17.927 13.899 1.00 96.38 172 VAL A N 1
ATOM 1341 C CA . VAL A 1 172 ? 8.727 -18.938 14.567 1.00 96.38 172 VAL A CA 1
ATOM 1342 C C . VAL A 1 172 ? 8.921 -18.596 16.042 1.00 96.38 172 VAL A C 1
ATOM 1344 O O . VAL A 1 172 ? 8.730 -19.461 16.891 1.00 96.38 172 VAL A O 1
ATOM 1347 N N . TYR A 1 173 ? 9.236 -17.339 16.360 1.00 95.88 173 TYR A N 1
ATOM 1348 C CA . TYR A 1 173 ? 9.428 -16.880 17.734 1.00 95.88 173 TYR A CA 1
ATOM 1349 C C . TYR A 1 173 ? 8.199 -17.154 18.617 1.00 95.88 173 TYR A C 1
ATOM 1351 O O . TYR A 1 173 ? 8.326 -17.758 19.680 1.00 95.88 173 TYR A O 1
ATOM 1359 N N . ASN A 1 174 ? 7.001 -16.784 18.152 1.00 92.88 174 ASN A N 1
ATOM 1360 C CA . ASN A 1 174 ? 5.764 -16.973 18.919 1.00 92.88 174 ASN A CA 1
ATOM 1361 C C . ASN A 1 174 ? 5.333 -18.447 18.997 1.00 92.88 174 ASN A C 1
ATOM 1363 O O . ASN A 1 174 ? 4.781 -18.875 20.010 1.00 92.88 174 ASN A O 1
ATOM 1367 N N . VAL A 1 175 ? 5.593 -19.241 17.951 1.00 92.75 175 VAL A N 1
ATOM 1368 C CA . VAL A 1 175 ? 5.335 -20.691 17.966 1.00 92.75 175 VAL A CA 1
ATOM 1369 C C . VAL A 1 175 ? 6.242 -21.393 18.977 1.00 92.75 175 VAL A C 1
ATOM 1371 O O . VAL A 1 175 ? 5.754 -22.210 19.753 1.00 92.75 175 VAL A O 1
ATOM 1374 N N . LEU A 1 176 ? 7.534 -21.050 19.017 1.00 91.81 176 LEU A N 1
ATOM 1375 C CA . LEU A 1 176 ? 8.480 -21.608 19.990 1.00 91.81 176 LEU A CA 1
ATOM 1376 C C . LEU A 1 176 ? 8.148 -21.205 21.432 1.00 91.81 176 LEU A C 1
ATOM 1378 O O . LEU A 1 176 ? 8.375 -21.992 22.346 1.00 91.81 176 LEU A O 1
ATOM 1382 N N . GLY A 1 177 ? 7.584 -20.012 21.632 1.00 89.69 177 GLY A N 1
ATOM 1383 C CA . GLY A 1 177 ? 7.089 -19.564 22.935 1.00 89.69 177 GLY A CA 1
ATOM 1384 C C . GLY A 1 177 ? 5.792 -20.243 23.392 1.00 89.69 177 GLY A C 1
ATOM 1385 O O . GLY A 1 177 ? 5.403 -20.078 24.542 1.00 89.69 177 GLY A O 1
ATOM 1386 N N . GLY A 1 178 ? 5.107 -21.001 22.525 1.00 86.06 178 GLY A N 1
ATOM 1387 C CA . GLY A 1 178 ? 3.797 -21.590 22.834 1.00 86.06 178 GLY A CA 1
ATOM 1388 C C . GLY A 1 178 ? 2.641 -20.576 22.864 1.00 86.06 178 GLY A C 1
ATOM 1389 O O . GLY A 1 178 ? 1.541 -20.914 23.292 1.00 86.06 178 GLY A O 1
ATOM 1390 N N . GLU A 1 179 ? 2.863 -19.350 22.380 1.00 79.31 179 GLU A N 1
ATOM 1391 C CA . GLU A 1 179 ? 1.928 -18.213 22.460 1.00 79.31 179 GLU A CA 1
ATOM 1392 C C . GLU A 1 179 ? 1.223 -17.913 21.121 1.00 79.31 179 GLU A C 1
ATOM 1394 O O . GLU A 1 179 ? 0.574 -16.875 20.948 1.00 79.31 179 GLU A O 1
ATOM 1399 N N . ALA A 1 180 ? 1.327 -18.817 20.141 1.00 81.62 180 ALA A N 1
ATOM 1400 C CA . ALA A 1 180 ? 0.740 -18.649 18.812 1.00 81.62 180 ALA A CA 1
ATOM 1401 C C . ALA A 1 180 ? -0.803 -18.701 18.843 1.00 81.62 180 ALA A C 1
ATOM 1403 O O . ALA A 1 180 ? -1.434 -19.715 18.551 1.00 81.62 180 ALA A O 1
ATOM 1404 N N . SER A 1 181 ? -1.427 -17.573 19.182 1.00 88.31 181 SER A N 1
ATOM 1405 C CA . SER A 1 181 ? -2.882 -17.409 19.134 1.00 88.31 181 SER A CA 1
ATOM 1406 C C . SER A 1 181 ? -3.413 -17.388 17.693 1.00 88.31 181 SER A C 1
ATOM 1408 O O . SER A 1 181 ? -2.735 -16.934 16.769 1.00 88.31 181 SER A O 1
ATOM 1410 N N . LEU A 1 182 ? -4.680 -17.776 17.496 1.00 90.88 182 LEU A N 1
ATOM 1411 C CA . LEU A 1 182 ? -5.363 -17.634 16.199 1.00 90.88 182 LEU A CA 1
ATOM 1412 C C . LEU A 1 182 ? -5.298 -16.187 15.675 1.00 90.88 182 LEU A C 1
ATOM 1414 O O . LEU A 1 182 ? -5.045 -15.953 14.496 1.00 90.88 182 LEU A O 1
ATOM 1418 N N . ARG A 1 183 ? -5.464 -15.207 16.572 1.00 90.56 183 ARG A N 1
ATOM 1419 C CA . ARG A 1 183 ? -5.332 -13.772 16.282 1.00 90.56 183 ARG A CA 1
ATOM 1420 C C . ARG A 1 183 ? -3.957 -13.431 15.706 1.00 90.56 183 ARG A C 1
ATOM 1422 O O . ARG A 1 183 ? -3.865 -12.666 14.750 1.00 90.56 183 ARG A O 1
ATOM 1429 N N . PHE A 1 184 ? -2.897 -13.974 16.299 1.00 92.00 184 PHE A N 1
ATOM 1430 C CA . PHE A 1 184 ? -1.531 -13.780 15.828 1.00 92.00 184 PHE A CA 1
ATOM 1431 C C . PHE A 1 184 ? -1.323 -14.416 14.446 1.00 92.00 184 PHE A C 1
ATOM 1433 O O . PHE A 1 184 ? -0.844 -13.741 13.539 1.00 92.00 184 PHE A O 1
ATOM 1440 N N . LEU A 1 185 ? -1.779 -15.657 14.248 1.00 94.38 185 LEU A N 1
ATOM 1441 C CA . LEU A 1 185 ? -1.677 -16.345 12.956 1.00 94.38 185 LEU A CA 1
ATOM 1442 C C . LEU A 1 185 ? -2.380 -15.580 11.827 1.00 94.38 185 LEU A C 1
ATOM 1444 O O . LEU A 1 185 ? -1.824 -15.445 10.741 1.00 94.38 185 LEU A O 1
ATOM 1448 N N . LEU A 1 186 ? -3.568 -15.020 12.077 1.00 95.62 186 LEU A N 1
ATOM 1449 C CA . LEU A 1 186 ? -4.265 -14.195 11.084 1.00 95.62 186 LEU A CA 1
ATOM 1450 C C . LEU A 1 186 ? -3.482 -12.926 10.722 1.00 95.62 186 LEU A C 1
ATOM 1452 O O . LEU A 1 186 ? -3.462 -12.540 9.557 1.00 95.62 186 LEU A O 1
ATOM 1456 N N . LYS A 1 187 ? -2.813 -12.290 11.690 1.00 95.44 187 LYS A N 1
ATOM 1457 C CA . LYS A 1 187 ? -1.976 -11.105 11.438 1.00 95.44 187 LYS A CA 1
ATOM 1458 C C . LYS A 1 187 ? -0.758 -11.440 10.580 1.00 95.44 187 LYS A C 1
ATOM 1460 O O . LYS A 1 187 ? -0.489 -10.716 9.626 1.00 95.44 187 LYS A O 1
ATOM 1465 N N . VAL A 1 188 ? -0.092 -12.556 10.871 1.00 97.25 188 VAL A N 1
ATOM 1466 C CA . VAL A 1 188 ? 1.004 -13.084 10.043 1.00 97.25 188 VAL A CA 1
ATOM 1467 C C . VAL A 1 188 ? 0.504 -13.353 8.621 1.00 97.25 188 VAL A C 1
ATOM 1469 O O . VAL A 1 188 ? 1.065 -12.857 7.652 1.00 97.25 188 VAL A O 1
ATOM 1472 N N . LEU A 1 189 ? -0.638 -14.032 8.464 1.00 97.69 189 LEU A N 1
ATOM 1473 C CA . LEU A 1 189 ? -1.217 -14.284 7.139 1.00 97.69 189 LEU A CA 1
ATOM 1474 C C . LEU A 1 189 ? -1.549 -12.996 6.372 1.00 97.69 189 LEU A C 1
ATOM 1476 O O . LEU A 1 189 ? -1.348 -12.948 5.161 1.00 97.69 189 LEU A O 1
ATOM 1480 N N . VAL A 1 190 ? -2.031 -11.950 7.049 1.00 97.94 190 VAL A N 1
ATOM 1481 C CA . VAL A 1 190 ? -2.278 -10.638 6.430 1.00 97.94 190 VAL A CA 1
ATOM 1482 C C . VAL A 1 190 ? -0.976 -10.022 5.913 1.00 97.94 190 VAL A C 1
ATOM 1484 O O . VAL A 1 190 ? -0.928 -9.587 4.761 1.00 97.94 190 VAL A O 1
ATOM 1487 N N . VAL A 1 191 ? 0.081 -10.003 6.729 1.00 98.12 191 VAL A N 1
ATOM 1488 C CA . VAL A 1 191 ? 1.389 -9.456 6.335 1.00 98.12 191 VAL A CA 1
ATOM 1489 C C . VAL A 1 191 ? 1.980 -10.266 5.184 1.00 98.12 191 VAL A C 1
ATOM 1491 O O . VAL A 1 191 ? 2.322 -9.689 4.149 1.00 98.12 191 VAL A O 1
ATOM 1494 N N . GLY A 1 192 ? 2.010 -11.592 5.315 1.00 98.00 192 GLY A N 1
ATOM 1495 C CA . GLY A 1 192 ? 2.472 -12.512 4.283 1.00 98.00 192 GLY A CA 1
ATOM 1496 C C . GLY A 1 192 ? 1.706 -12.378 2.965 1.00 98.00 192 GLY A C 1
ATOM 1497 O O . GLY A 1 192 ? 2.321 -12.347 1.900 1.00 98.00 192 GLY A O 1
ATOM 1498 N N . ALA A 1 193 ? 0.379 -12.222 3.005 1.00 97.81 193 ALA A N 1
ATOM 1499 C CA . ALA A 1 193 ? -0.433 -12.033 1.805 1.00 97.81 193 ALA A CA 1
ATOM 1500 C C . ALA A 1 193 ? -0.137 -10.696 1.108 1.00 97.81 193 ALA A C 1
ATOM 1502 O O . ALA A 1 193 ? 0.041 -10.669 -0.111 1.00 97.81 193 ALA A O 1
ATOM 1503 N N . ILE A 1 194 ? -0.047 -9.591 1.859 1.00 97.75 194 ILE A N 1
ATOM 1504 C CA . ILE A 1 194 ? 0.236 -8.261 1.298 1.00 97.75 194 ILE A CA 1
ATOM 1505 C C . ILE A 1 194 ? 1.660 -8.215 0.734 1.00 97.75 194 ILE A C 1
ATOM 1507 O O . ILE A 1 194 ? 1.852 -7.887 -0.440 1.00 97.75 194 ILE A O 1
ATOM 1511 N N . ALA A 1 195 ? 2.661 -8.568 1.544 1.00 97.69 195 ALA A N 1
ATOM 1512 C CA . ALA A 1 195 ? 4.061 -8.536 1.138 1.00 97.69 195 ALA A CA 1
ATOM 1513 C C . ALA A 1 195 ? 4.341 -9.545 0.015 1.00 97.69 195 ALA A C 1
ATOM 1515 O O . ALA A 1 195 ? 5.025 -9.211 -0.951 1.00 97.69 195 ALA A O 1
ATOM 1516 N N . GLY A 1 196 ? 3.747 -10.739 0.082 1.00 97.06 196 GLY A N 1
ATOM 1517 C CA . GLY A 1 196 ? 3.839 -11.767 -0.952 1.00 97.06 196 GLY A CA 1
ATOM 1518 C C . GLY A 1 196 ? 3.203 -11.342 -2.276 1.00 97.06 196 GLY A C 1
ATOM 1519 O O . GLY A 1 196 ? 3.798 -11.560 -3.331 1.00 97.06 196 GLY A O 1
ATOM 1520 N N . ALA A 1 197 ? 2.044 -10.676 -2.250 1.00 95.38 197 ALA A N 1
ATOM 1521 C CA . ALA A 1 197 ? 1.414 -10.143 -3.459 1.00 95.38 197 ALA A CA 1
ATOM 1522 C C . ALA A 1 197 ? 2.263 -9.039 -4.107 1.00 95.38 197 ALA A C 1
ATOM 1524 O O . ALA A 1 197 ? 2.475 -9.065 -5.321 1.00 95.38 197 ALA A O 1
ATOM 1525 N N . VAL A 1 198 ? 2.792 -8.103 -3.309 1.00 95.31 198 VAL A N 1
ATOM 1526 C CA . VAL A 1 198 ? 3.693 -7.042 -3.793 1.00 95.31 198 VAL A CA 1
ATOM 1527 C C . VAL A 1 198 ? 4.970 -7.648 -4.375 1.00 95.31 198 VAL A C 1
ATOM 1529 O O . VAL A 1 198 ? 5.333 -7.349 -5.513 1.00 95.31 198 VAL A O 1
ATOM 1532 N N . PHE A 1 199 ? 5.623 -8.545 -3.635 1.00 95.94 199 PHE A N 1
ATOM 1533 C CA . PHE A 1 199 ? 6.848 -9.211 -4.066 1.00 95.94 199 PHE A CA 1
ATOM 1534 C C . PHE A 1 199 ? 6.631 -10.013 -5.353 1.00 95.94 199 PHE A C 1
ATOM 1536 O O . PHE A 1 199 ? 7.349 -9.828 -6.333 1.00 95.94 199 PHE A O 1
ATOM 1543 N N . GLY A 1 200 ? 5.604 -10.865 -5.385 1.00 93.25 200 GLY A N 1
ATOM 1544 C CA . GLY A 1 200 ? 5.277 -11.696 -6.540 1.00 93.25 200 GLY A CA 1
ATOM 1545 C C . GLY A 1 200 ? 4.934 -10.869 -7.777 1.00 93.25 200 GLY A C 1
ATOM 1546 O O . GLY A 1 200 ? 5.374 -11.207 -8.880 1.00 93.25 200 GLY A O 1
ATOM 1547 N N . TYR A 1 201 ? 4.210 -9.759 -7.606 1.00 91.31 201 TYR A N 1
ATOM 1548 C CA . TYR A 1 201 ? 3.897 -8.833 -8.690 1.00 91.31 201 TYR A CA 1
ATOM 1549 C C . TYR A 1 201 ? 5.163 -8.224 -9.299 1.00 91.31 201 TYR A C 1
ATOM 1551 O O . TYR A 1 201 ? 5.407 -8.413 -10.492 1.00 91.31 201 TYR A O 1
ATOM 1559 N N . TYR A 1 202 ? 5.987 -7.556 -8.486 1.00 90.75 202 TYR A N 1
ATOM 1560 C CA . TYR A 1 202 ? 7.177 -6.847 -8.965 1.00 90.75 202 TYR A CA 1
ATOM 1561 C C . TYR A 1 202 ? 8.296 -7.787 -9.425 1.00 90.75 202 TYR A C 1
ATOM 1563 O O . TYR A 1 202 ? 9.010 -7.464 -10.371 1.00 90.75 202 TYR A O 1
ATOM 1571 N N . LEU A 1 203 ? 8.422 -8.979 -8.836 1.00 90.94 203 LEU A N 1
ATOM 1572 C CA . LEU A 1 203 ? 9.378 -9.986 -9.299 1.00 90.94 203 LEU A CA 1
ATOM 1573 C C . LEU A 1 203 ? 8.982 -10.494 -10.683 1.00 90.94 203 LEU A C 1
ATOM 1575 O O . LEU A 1 203 ? 9.822 -10.676 -11.563 1.00 90.94 203 LEU A O 1
ATOM 1579 N N . SER A 1 204 ? 7.686 -10.719 -10.883 1.00 86.44 204 SER A N 1
ATOM 1580 C CA . SER A 1 204 ? 7.184 -11.148 -12.178 1.00 86.44 204 SER A CA 1
ATOM 1581 C C . SER A 1 204 ? 7.261 -10.025 -13.216 1.00 86.44 204 SER A C 1
ATOM 1583 O O . SER A 1 204 ? 7.488 -10.310 -14.386 1.00 86.44 204 SER A O 1
ATOM 1585 N N . ASP A 1 205 ? 7.058 -8.767 -12.817 1.00 83.44 205 ASP A N 1
ATOM 1586 C CA . ASP A 1 205 ? 7.245 -7.585 -13.670 1.00 83.44 205 ASP A CA 1
ATOM 1587 C C . ASP A 1 205 ? 8.701 -7.480 -14.153 1.00 83.44 205 ASP A C 1
ATOM 1589 O O . ASP A 1 205 ? 8.955 -7.420 -15.354 1.00 83.44 205 ASP A O 1
ATOM 1593 N N . LEU A 1 206 ? 9.661 -7.625 -13.234 1.00 83.81 206 LEU A N 1
ATOM 1594 C CA . LEU A 1 206 ? 11.091 -7.618 -13.541 1.00 83.81 206 LEU A CA 1
ATOM 1595 C C . LEU A 1 206 ? 11.494 -8.749 -14.507 1.00 83.81 206 LEU A C 1
ATOM 1597 O O . LEU A 1 206 ? 12.168 -8.505 -15.504 1.00 83.81 206 LEU A O 1
ATOM 1601 N N . ARG A 1 207 ? 11.019 -9.980 -14.269 1.00 83.25 207 ARG A N 1
ATOM 1602 C CA . ARG A 1 207 ? 11.273 -11.129 -15.164 1.00 83.25 207 ARG A CA 1
ATOM 1603 C C . ARG A 1 207 ? 10.667 -10.945 -16.560 1.00 83.25 207 ARG A C 1
ATOM 1605 O O . ARG A 1 207 ? 11.176 -11.494 -17.537 1.00 83.25 207 ARG A O 1
ATOM 1612 N N . ARG A 1 208 ? 9.550 -10.218 -16.676 1.00 76.81 208 ARG A N 1
ATOM 1613 C CA . ARG A 1 208 ? 8.902 -9.933 -17.970 1.00 76.81 208 ARG A CA 1
ATOM 1614 C C . ARG A 1 208 ? 9.691 -8.924 -18.785 1.00 76.81 208 ARG A C 1
ATOM 1616 O O . ARG A 1 208 ? 9.812 -9.115 -19.992 1.00 76.81 208 ARG A O 1
ATOM 1623 N N . ASP A 1 209 ? 10.261 -7.916 -18.134 1.00 72.75 209 ASP A N 1
ATOM 1624 C CA . ASP A 1 209 ? 11.153 -6.971 -18.806 1.00 72.75 209 ASP A CA 1
ATOM 1625 C C . ASP A 1 209 ? 12.418 -7.649 -19.330 1.00 72.75 209 ASP A C 1
ATOM 1627 O O . ASP A 1 209 ? 12.858 -7.346 -20.434 1.00 72.75 209 ASP A O 1
ATOM 1631 N N . GLU A 1 210 ? 12.968 -8.610 -18.585 1.00 73.19 210 GLU A N 1
ATOM 1632 C CA . GLU A 1 210 ? 14.147 -9.377 -19.011 1.00 73.19 210 GLU A CA 1
ATOM 1633 C C . GLU A 1 210 ? 13.845 -10.349 -20.165 1.00 73.19 210 GLU A C 1
ATOM 1635 O O . GLU A 1 210 ? 14.717 -10.622 -20.985 1.00 73.19 210 GLU A O 1
ATOM 1640 N N . SER A 1 211 ? 12.613 -10.862 -20.255 1.00 67.44 211 SER A N 1
ATOM 1641 C CA . SER A 1 211 ? 12.214 -11.869 -21.254 1.00 67.44 211 SER A CA 1
ATOM 1642 C C . SER A 1 211 ? 11.478 -11.309 -22.476 1.00 67.44 211 SER A C 1
ATOM 1644 O O . SER A 1 211 ? 11.115 -12.079 -23.366 1.00 67.44 211 SER A O 1
ATOM 1646 N N . GLY A 1 212 ? 11.219 -9.996 -22.528 1.00 63.31 212 GLY A N 1
ATOM 1647 C CA . GLY A 1 212 ? 10.512 -9.339 -23.635 1.00 63.31 212 GLY A CA 1
ATOM 1648 C C . GLY A 1 212 ? 9.059 -9.799 -23.829 1.00 63.31 212 GLY A C 1
ATOM 1649 O O . GLY A 1 212 ? 8.481 -9.588 -24.894 1.00 63.31 212 GLY A O 1
ATOM 1650 N N . A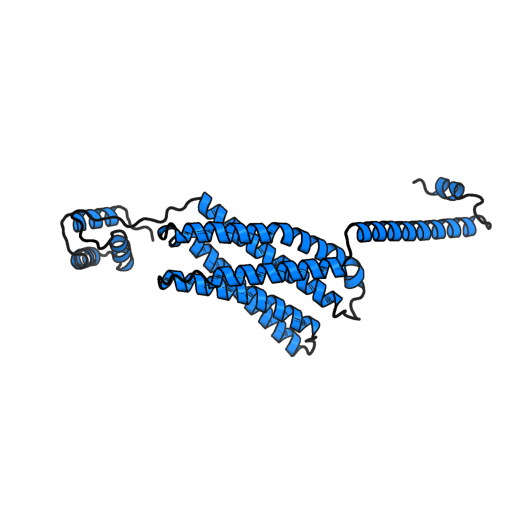RG A 1 213 ? 8.458 -10.465 -22.832 1.00 57.47 213 ARG A N 1
ATOM 1651 C CA . ARG A 1 213 ? 7.145 -11.111 -22.966 1.00 57.47 213 ARG A CA 1
ATOM 1652 C C . ARG A 1 213 ? 6.023 -10.181 -22.498 1.00 57.47 213 ARG A C 1
ATOM 1654 O O . ARG A 1 213 ? 5.868 -9.914 -21.307 1.00 57.47 213 ARG A O 1
ATOM 1661 N N . ASP A 1 214 ? 5.202 -9.732 -23.441 1.00 53.72 214 ASP A N 1
ATOM 1662 C CA . ASP A 1 214 ? 4.033 -8.889 -23.187 1.00 53.72 214 ASP A CA 1
ATOM 1663 C C . ASP A 1 214 ? 2.871 -9.720 -22.619 1.00 53.72 214 ASP A C 1
ATOM 1665 O O . ASP A 1 214 ? 2.261 -10.530 -23.315 1.00 53.72 214 ASP A O 1
ATOM 1669 N N . SER A 1 215 ? 2.513 -9.519 -21.348 1.00 50.59 215 SER A N 1
ATOM 1670 C CA . SER A 1 215 ? 1.258 -10.066 -20.819 1.00 50.59 215 SER A CA 1
ATOM 1671 C C . SER A 1 215 ? 0.557 -9.061 -19.911 1.00 50.59 215 SER A C 1
ATOM 1673 O O . SER A 1 215 ? 0.861 -8.912 -18.729 1.00 50.59 215 SER A O 1
ATOM 1675 N N . ARG A 1 216 ? -0.412 -8.351 -20.499 1.00 55.00 216 ARG A N 1
ATOM 1676 C CA . ARG A 1 216 ? -1.161 -7.222 -19.913 1.00 55.00 216 ARG A CA 1
ATOM 1677 C C . ARG A 1 216 ? -2.171 -7.629 -18.820 1.00 55.00 216 ARG A C 1
ATOM 1679 O O . ARG A 1 216 ? -2.801 -6.758 -18.223 1.00 55.00 216 ARG A O 1
ATOM 1686 N N . GLY A 1 217 ? -2.374 -8.929 -18.580 1.00 53.19 217 GLY A N 1
ATOM 1687 C CA . GLY A 1 217 ? -3.489 -9.447 -17.772 1.00 53.19 217 GLY A CA 1
ATOM 1688 C C . GLY A 1 217 ? -3.259 -9.446 -16.257 1.00 53.19 217 GLY A C 1
ATOM 1689 O O . GLY A 1 217 ? -4.158 -9.093 -15.496 1.00 53.19 217 GLY A O 1
ATOM 1690 N N . ILE A 1 218 ? -2.047 -9.787 -15.810 1.00 57.22 218 ILE A N 1
ATOM 1691 C CA . ILE A 1 218 ? -1.774 -10.071 -14.387 1.00 57.22 218 ILE A CA 1
ATOM 1692 C C . ILE A 1 218 ? -1.812 -8.795 -13.533 1.00 57.22 218 ILE A C 1
ATOM 1694 O O . ILE A 1 218 ? -2.341 -8.813 -12.424 1.00 57.22 218 ILE A O 1
ATOM 1698 N N . GLY A 1 219 ? -1.345 -7.661 -14.068 1.00 72.81 219 GLY A N 1
ATOM 1699 C CA . GLY A 1 219 ? -1.392 -6.386 -13.344 1.00 72.81 219 GLY A CA 1
ATOM 1700 C C . GLY A 1 219 ? -2.803 -5.843 -13.139 1.00 72.81 219 GLY A C 1
ATOM 1701 O O . GLY A 1 219 ? -3.109 -5.328 -12.067 1.00 72.81 219 GLY A O 1
ATOM 1702 N N . ARG A 1 220 ? -3.705 -6.018 -14.115 1.00 80.06 220 ARG A N 1
ATOM 1703 C CA . ARG A 1 220 ? -5.104 -5.587 -13.956 1.00 80.06 220 ARG A CA 1
ATOM 1704 C C . ARG A 1 220 ? -5.817 -6.431 -12.906 1.00 80.06 220 ARG A C 1
ATOM 1706 O O . ARG A 1 220 ? -6.452 -5.851 -12.035 1.00 80.06 220 ARG A O 1
ATOM 1713 N N . ALA A 1 221 ? -5.651 -7.755 -12.955 1.00 83.81 221 ALA A N 1
ATOM 1714 C CA . ALA A 1 221 ? -6.251 -8.675 -11.991 1.00 83.81 221 ALA A CA 1
ATOM 1715 C C . ALA A 1 221 ? -5.812 -8.377 -10.546 1.00 83.81 221 ALA A C 1
ATOM 1717 O O . ALA A 1 221 ? -6.643 -8.327 -9.639 1.00 83.81 221 ALA A O 1
ATOM 1718 N N . LEU A 1 222 ? -4.519 -8.109 -10.335 1.00 86.31 222 LEU A N 1
ATOM 1719 C CA . LEU A 1 222 ? -3.986 -7.803 -9.009 1.00 86.31 222 LEU A CA 1
ATOM 1720 C C . LEU A 1 222 ? -4.485 -6.453 -8.480 1.00 86.31 222 LEU A C 1
ATOM 1722 O O . LEU A 1 222 ? -4.910 -6.370 -7.331 1.00 86.31 222 LEU A O 1
ATOM 1726 N N . VAL A 1 223 ? -4.523 -5.412 -9.320 1.00 87.88 223 VAL A N 1
ATOM 1727 C CA . VAL A 1 223 ? -5.089 -4.109 -8.931 1.00 87.88 223 VAL A CA 1
ATOM 1728 C C . VAL A 1 223 ? -6.587 -4.222 -8.633 1.00 87.88 223 VAL A C 1
ATOM 1730 O O . VAL A 1 223 ? -7.058 -3.603 -7.681 1.00 87.88 223 VAL A O 1
ATOM 1733 N N . THR A 1 224 ? -7.346 -5.025 -9.390 1.00 89.69 224 THR A N 1
ATOM 1734 C CA . THR A 1 224 ? -8.767 -5.264 -9.090 1.00 89.69 224 THR A CA 1
ATOM 1735 C C . THR A 1 224 ? -8.958 -6.037 -7.791 1.00 89.69 224 THR A C 1
ATOM 1737 O O . THR A 1 224 ? -9.808 -5.656 -6.993 1.00 89.69 224 THR A O 1
ATOM 1740 N N . ALA A 1 225 ? -8.145 -7.065 -7.531 1.00 92.00 225 ALA A N 1
ATOM 1741 C CA . ALA A 1 225 ? -8.195 -7.812 -6.277 1.00 92.00 225 ALA A CA 1
ATOM 1742 C C . ALA A 1 225 ? -7.857 -6.911 -5.079 1.00 92.00 225 ALA A C 1
ATOM 1744 O O . ALA A 1 225 ? -8.578 -6.915 -4.084 1.00 92.00 225 ALA A O 1
ATOM 1745 N N . ALA A 1 226 ? -6.827 -6.069 -5.206 1.00 93.50 226 ALA A N 1
ATOM 1746 C CA . ALA A 1 226 ? -6.478 -5.078 -4.194 1.00 93.50 226 ALA A CA 1
ATOM 1747 C C . ALA A 1 226 ? -7.607 -4.055 -3.979 1.00 93.50 226 ALA A C 1
ATOM 1749 O O . ALA A 1 226 ? -7.916 -3.724 -2.839 1.00 93.50 226 ALA A O 1
ATOM 1750 N N . ALA A 1 227 ? -8.273 -3.599 -5.046 1.00 94.94 227 ALA A N 1
ATOM 1751 C CA . ALA A 1 227 ? -9.400 -2.671 -4.938 1.00 94.94 227 ALA A CA 1
ATOM 1752 C C . ALA A 1 227 ? -10.583 -3.287 -4.187 1.00 94.94 227 ALA A C 1
ATOM 1754 O O . ALA A 1 227 ? -11.164 -2.637 -3.321 1.00 94.94 227 ALA A O 1
ATOM 1755 N N . VAL A 1 228 ? -10.905 -4.548 -4.485 1.00 96.31 228 VAL A N 1
ATOM 1756 C CA . VAL A 1 228 ? -11.945 -5.300 -3.774 1.00 96.31 228 VAL A CA 1
ATOM 1757 C C . VAL A 1 228 ? -11.565 -5.481 -2.305 1.00 96.31 228 VAL A C 1
ATOM 1759 O O . VAL A 1 228 ? -12.391 -5.214 -1.438 1.00 96.31 228 VAL A O 1
ATOM 1762 N N . ALA A 1 229 ? -10.319 -5.857 -2.006 1.00 96.12 229 ALA A N 1
ATOM 1763 C CA . ALA A 1 229 ? -9.840 -6.033 -0.635 1.00 96.12 229 ALA A CA 1
ATOM 1764 C C . ALA A 1 229 ? -9.863 -4.727 0.180 1.00 96.12 229 ALA A C 1
ATOM 1766 O O . ALA A 1 229 ? -10.280 -4.733 1.339 1.00 96.12 229 ALA A O 1
ATOM 1767 N N . VAL A 1 230 ? -9.465 -3.601 -0.424 1.00 96.94 230 VAL A N 1
ATOM 1768 C CA . VAL A 1 230 ? -9.531 -2.273 0.205 1.00 96.94 230 VAL A CA 1
ATOM 1769 C C . VAL A 1 230 ? -10.981 -1.869 0.446 1.00 96.94 230 VAL A C 1
ATOM 1771 O O . VAL A 1 230 ? -11.320 -1.485 1.562 1.00 96.94 230 VAL A O 1
ATOM 1774 N N . LEU A 1 231 ? -11.852 -2.000 -0.560 1.00 97.25 231 LEU A N 1
ATOM 1775 C CA . LEU A 1 231 ? -13.266 -1.656 -0.424 1.00 97.25 231 LEU A CA 1
ATOM 1776 C C . LEU A 1 231 ? -13.946 -2.504 0.658 1.00 97.25 231 LEU A C 1
ATOM 1778 O O . LEU A 1 231 ? -14.627 -1.954 1.518 1.00 97.25 231 LEU A O 1
ATOM 1782 N N . ALA A 1 232 ? -13.716 -3.819 0.657 1.00 96.69 232 ALA A N 1
ATOM 1783 C CA . ALA A 1 232 ? -14.263 -4.731 1.656 1.00 96.69 232 ALA A CA 1
ATOM 1784 C C . ALA A 1 232 ? -13.784 -4.377 3.072 1.00 96.69 232 ALA A C 1
ATOM 1786 O O . ALA A 1 232 ? -14.602 -4.277 3.984 1.00 96.69 232 ALA A O 1
ATOM 1787 N N . SER A 1 233 ? -12.484 -4.114 3.248 1.00 95.44 233 SER A N 1
ATOM 1788 C CA . SER A 1 233 ? -11.914 -3.713 4.543 1.00 95.44 233 SER A CA 1
ATOM 1789 C C . SER A 1 233 ? -12.488 -2.384 5.041 1.00 95.44 233 SER A C 1
ATOM 1791 O O . SER A 1 233 ? -12.829 -2.261 6.215 1.00 95.44 233 SER A O 1
ATOM 1793 N N . VAL A 1 234 ? -12.640 -1.393 4.154 1.00 95.06 234 VAL A N 1
ATOM 1794 C CA . VAL A 1 234 ? -13.221 -0.085 4.497 1.00 95.06 234 VAL A CA 1
ATOM 1795 C C . VAL A 1 234 ? -14.691 -0.224 4.888 1.00 95.06 234 VAL A C 1
ATOM 1797 O O . VAL A 1 234 ? -15.100 0.320 5.911 1.00 95.06 234 VAL A O 1
ATOM 1800 N N . VAL A 1 235 ? -15.482 -0.980 4.121 1.00 94.81 235 VAL A N 1
ATOM 1801 C CA . VAL A 1 235 ? -16.899 -1.230 4.432 1.00 94.81 235 VAL A CA 1
ATOM 1802 C C . VAL A 1 235 ? -17.041 -1.961 5.769 1.00 94.81 235 VAL A C 1
ATOM 1804 O O . VAL A 1 235 ? -17.834 -1.536 6.608 1.00 94.81 235 VAL A O 1
ATOM 1807 N N . ALA A 1 236 ? -16.237 -3.002 6.009 1.00 92.94 236 ALA A N 1
ATOM 1808 C CA . ALA A 1 236 ? -16.236 -3.736 7.272 1.00 92.94 236 ALA A CA 1
ATOM 1809 C C . ALA A 1 236 ? -15.874 -2.832 8.463 1.00 92.94 236 ALA A C 1
ATOM 1811 O O . ALA A 1 236 ? -16.548 -2.858 9.490 1.00 92.94 236 ALA A O 1
ATOM 1812 N N . ALA A 1 237 ? -14.859 -1.979 8.322 1.00 90.75 237 ALA A N 1
ATOM 1813 C CA . ALA A 1 237 ? -14.453 -1.068 9.387 1.00 90.75 237 ALA A CA 1
ATOM 1814 C C . ALA A 1 237 ? -15.504 0.014 9.682 1.00 90.75 237 ALA A C 1
ATOM 1816 O O . ALA A 1 237 ? -15.746 0.330 10.846 1.00 90.75 237 ALA A O 1
ATOM 1817 N N . ILE A 1 238 ? -16.176 0.549 8.657 1.00 89.62 238 ILE A N 1
ATOM 1818 C CA . ILE A 1 238 ? -17.297 1.483 8.848 1.00 89.62 238 ILE A CA 1
ATOM 1819 C C . ILE A 1 238 ? -18.463 0.790 9.562 1.00 89.62 238 ILE A C 1
ATOM 1821 O O . ILE A 1 238 ? -19.079 1.397 10.438 1.00 89.62 238 ILE A O 1
ATOM 1825 N N . ALA A 1 239 ? -18.748 -0.474 9.236 1.00 88.75 239 ALA A N 1
ATOM 1826 C CA . ALA A 1 239 ? -19.777 -1.250 9.923 1.00 88.75 239 ALA A CA 1
ATOM 1827 C C . ALA A 1 239 ? -19.442 -1.478 11.410 1.00 88.75 239 ALA A C 1
ATOM 1829 O O . ALA A 1 239 ? -20.336 -1.399 12.247 1.00 88.75 239 ALA A O 1
ATOM 1830 N N . VAL A 1 240 ? -18.164 -1.694 11.745 1.00 85.69 240 VAL A N 1
ATOM 1831 C CA . VAL A 1 240 ? -17.692 -1.896 13.128 1.00 85.69 240 VAL A CA 1
ATOM 1832 C C . VAL A 1 240 ? -17.686 -0.602 13.949 1.00 85.69 240 VAL A C 1
ATOM 1834 O O . VAL A 1 240 ? -18.156 -0.583 15.083 1.00 85.69 240 VAL A O 1
ATOM 1837 N N . ILE A 1 241 ? -17.149 0.494 13.407 1.00 81.56 241 ILE A N 1
ATOM 1838 C CA . ILE A 1 241 ? -17.033 1.772 14.134 1.00 81.56 241 ILE A CA 1
ATOM 1839 C C . ILE A 1 241 ? -18.373 2.515 14.155 1.00 81.56 241 ILE A C 1
ATOM 1841 O O . ILE A 1 241 ? -18.594 3.379 15.000 1.00 81.56 241 ILE A O 1
ATOM 1845 N N . GLY A 1 242 ? -19.272 2.226 13.222 1.00 75.56 242 GLY A N 1
ATOM 1846 C CA . GLY A 1 242 ? -20.459 3.032 12.996 1.00 75.56 242 GLY A CA 1
ATOM 1847 C C . GLY A 1 242 ? -20.159 4.301 12.197 1.00 75.56 242 GLY A C 1
ATOM 1848 O O . GLY A 1 242 ? -19.016 4.715 11.975 1.00 75.56 242 GLY A O 1
ATOM 1849 N N . THR A 1 243 ? -21.229 4.929 11.722 1.00 77.00 243 THR A N 1
ATOM 1850 C CA . THR A 1 243 ? -21.146 6.071 10.810 1.00 77.00 243 THR A CA 1
ATOM 1851 C C . THR A 1 243 ? -20.634 7.338 11.520 1.00 77.00 243 THR A C 1
ATOM 1853 O O . THR A 1 243 ? -20.753 7.472 12.742 1.00 77.00 243 THR A O 1
ATOM 1856 N N . PRO A 1 244 ? -20.090 8.327 10.780 1.00 75.56 244 PRO A N 1
ATOM 1857 C CA . PRO A 1 244 ? -19.668 9.608 11.351 1.00 75.56 244 PRO A CA 1
ATOM 1858 C C . PRO A 1 244 ? -20.693 10.298 12.280 1.00 75.56 244 PRO A C 1
ATOM 1860 O O . PRO A 1 244 ? -20.274 10.778 13.338 1.00 75.56 244 PRO A O 1
ATOM 1863 N N . PRO A 1 245 ? -22.010 10.355 11.965 1.00 73.12 245 PRO A N 1
ATOM 1864 C CA . PRO A 1 245 ? -22.996 10.930 12.882 1.00 73.12 245 PRO A CA 1
ATOM 1865 C C . PRO A 1 245 ? -23.150 10.120 14.175 1.00 73.12 245 PRO A C 1
ATOM 1867 O O . PRO A 1 245 ? -23.192 10.728 15.245 1.00 73.12 245 PRO A O 1
ATOM 1870 N N . ALA A 1 246 ? -23.131 8.785 14.108 1.00 76.38 246 ALA A N 1
ATOM 1871 C CA . ALA A 1 246 ? -23.165 7.934 15.299 1.00 76.38 246 ALA A CA 1
ATOM 1872 C C . ALA A 1 246 ? -21.942 8.192 16.198 1.00 76.38 246 ALA A C 1
ATOM 1874 O O . ALA A 1 246 ? -22.063 8.365 17.407 1.00 76.38 246 ALA A O 1
ATOM 1875 N N . GLN A 1 247 ? -20.763 8.355 15.594 1.00 76.94 247 GLN A N 1
ATOM 1876 C CA . GLN A 1 247 ? -19.536 8.694 16.319 1.00 76.94 247 GLN A CA 1
ATOM 1877 C C . GLN A 1 247 ? -19.533 10.104 16.921 1.00 76.94 247 GLN A C 1
ATOM 1879 O O . GLN A 1 247 ? -18.852 10.376 17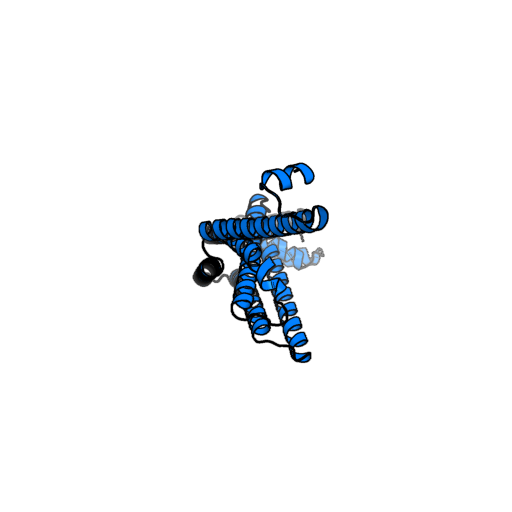.910 1.00 76.94 247 GLN A O 1
ATOM 1884 N N . ARG A 1 248 ? -20.279 11.046 16.337 1.00 79.44 248 ARG A N 1
ATOM 1885 C CA . ARG A 1 248 ? -20.496 12.361 16.951 1.00 79.44 248 ARG A CA 1
ATOM 1886 C C . ARG A 1 248 ? -21.423 12.259 18.161 1.00 79.44 248 ARG A C 1
ATOM 1888 O O . ARG A 1 248 ? -21.123 12.903 19.160 1.00 79.44 248 ARG A O 1
ATOM 1895 N N . GLN A 1 249 ? -22.497 11.478 18.069 1.00 81.31 249 GLN A N 1
ATOM 1896 C CA . GLN A 1 249 ? -23.434 11.257 19.174 1.00 81.31 249 GLN A CA 1
ATOM 1897 C C . GLN A 1 249 ? -22.747 10.568 20.354 1.00 81.31 249 GLN A C 1
ATOM 1899 O O . GLN A 1 249 ? -22.781 11.116 21.448 1.00 81.31 249 GLN A O 1
ATOM 1904 N N . ALA A 1 250 ? -21.988 9.497 20.107 1.00 79.56 250 ALA A N 1
ATOM 1905 C CA . ALA A 1 250 ? -21.225 8.805 21.147 1.00 79.56 250 ALA A CA 1
ATOM 1906 C C . ALA A 1 250 ? -20.296 9.754 21.933 1.00 79.56 250 ALA A C 1
ATOM 1908 O O . ALA A 1 250 ? -20.313 9.765 23.157 1.00 79.56 250 ALA A O 1
ATOM 1909 N N . ARG A 1 251 ? -19.563 10.645 21.248 1.00 80.81 251 ARG A N 1
ATOM 1910 C CA . ARG A 1 251 ? -18.711 11.659 21.908 1.00 80.81 251 ARG A CA 1
ATOM 1911 C C . ARG A 1 251 ? -19.483 12.752 22.647 1.00 80.81 251 ARG A C 1
ATOM 1913 O O . ARG A 1 251 ? -18.914 13.457 23.479 1.00 80.81 251 ARG A O 1
ATOM 1920 N N . LEU A 1 252 ? -20.730 13.018 22.268 1.00 86.25 252 LEU A N 1
ATOM 1921 C CA . LEU A 1 252 ? -21.587 13.927 23.030 1.00 86.25 252 LEU A CA 1
ATOM 1922 C C . LEU A 1 252 ? -22.088 13.230 24.292 1.00 86.25 252 LEU A C 1
ATOM 1924 O O . LEU A 1 252 ? -22.105 13.861 25.342 1.00 86.25 252 LEU A O 1
ATOM 1928 N N . ASP A 1 253 ? -22.425 11.948 24.197 1.00 87.69 253 ASP A N 1
ATOM 1929 C CA . ASP A 1 253 ? -22.876 11.147 25.330 1.00 87.69 253 ASP A CA 1
ATOM 1930 C C . ASP A 1 253 ? -21.745 10.910 26.339 1.00 87.69 253 ASP A C 1
ATOM 1932 O O . ASP A 1 253 ? -21.955 11.141 27.524 1.00 87.69 253 ASP A O 1
ATOM 1936 N N . GLU A 1 254 ? -20.526 10.586 25.889 1.00 85.69 254 GLU A N 1
ATOM 1937 C CA . GLU A 1 254 ? -19.335 10.509 26.754 1.00 85.69 254 GLU A CA 1
ATOM 1938 C C . GLU A 1 254 ? -19.103 11.823 27.506 1.00 85.69 254 GLU A C 1
ATOM 1940 O O . GLU A 1 254 ? -18.966 11.823 28.726 1.00 85.69 254 GLU A O 1
ATOM 1945 N N . ARG A 1 255 ? -19.166 12.965 26.805 1.00 87.69 255 ARG A N 1
ATOM 1946 C CA . ARG A 1 255 ? -19.044 14.280 27.450 1.00 87.69 255 ARG A CA 1
ATOM 1947 C C . ARG A 1 255 ? -20.158 14.550 28.453 1.00 87.69 255 ARG A C 1
ATOM 1949 O O . ARG A 1 255 ? -19.887 15.130 29.496 1.00 87.69 255 ARG A O 1
ATOM 1956 N N . ARG A 1 256 ? -21.397 14.133 28.171 1.00 90.62 256 ARG A N 1
ATOM 1957 C CA . ARG A 1 256 ? -22.489 14.243 29.150 1.00 90.62 256 ARG A CA 1
ATOM 1958 C C . ARG A 1 256 ? -22.207 13.392 30.383 1.00 90.62 256 ARG A C 1
ATOM 1960 O O . ARG A 1 256 ? -22.382 13.893 31.483 1.00 90.62 256 ARG A O 1
ATOM 1967 N N . VAL A 1 257 ? -21.760 12.148 30.217 1.00 92.38 257 VAL A N 1
ATOM 1968 C CA . VAL A 1 257 ? -21.419 11.263 31.343 1.00 92.38 257 VAL A CA 1
ATOM 1969 C C . VAL A 1 257 ? -20.288 11.855 32.180 1.00 92.38 257 VAL A C 1
ATOM 1971 O O . VAL A 1 257 ? -20.390 11.876 33.404 1.00 92.38 257 VAL A O 1
ATOM 1974 N N . ASP A 1 258 ? -19.247 12.386 31.544 1.00 88.25 258 ASP A N 1
ATOM 1975 C CA . ASP A 1 258 ? -18.140 13.024 32.256 1.00 88.25 258 ASP A CA 1
ATOM 1976 C C . ASP A 1 258 ? -18.592 14.285 32.999 1.00 88.25 258 ASP A C 1
ATOM 1978 O O . ASP A 1 258 ? -18.232 14.462 34.161 1.00 88.25 258 ASP A O 1
ATOM 1982 N N . HIS A 1 259 ? -19.438 15.122 32.387 1.00 90.25 259 HIS A N 1
ATOM 1983 C CA . HIS A 1 259 ? -20.032 16.275 33.071 1.00 90.25 259 HIS A CA 1
ATOM 1984 C C . HIS A 1 259 ? -20.904 15.851 34.261 1.00 90.25 259 HIS A C 1
ATOM 1986 O O . HIS A 1 259 ? -20.858 16.494 35.304 1.00 90.25 259 HIS A O 1
ATOM 1992 N N . LEU A 1 260 ? -21.673 14.763 34.139 1.00 92.69 260 LEU A N 1
ATOM 1993 C CA . LEU A 1 260 ? -22.492 14.240 35.236 1.00 92.69 260 LEU A CA 1
ATOM 1994 C C . LEU A 1 260 ? -21.631 13.723 36.394 1.00 92.69 260 LEU A C 1
ATOM 1996 O O . LEU A 1 260 ? -21.931 14.031 37.541 1.00 92.69 260 LEU A O 1
ATOM 2000 N N . ARG A 1 261 ? -20.533 13.013 36.106 1.00 89.25 261 ARG A N 1
ATOM 2001 C CA . ARG A 1 261 ? -19.571 12.560 37.128 1.00 89.25 261 ARG A CA 1
ATOM 2002 C C . ARG A 1 261 ? -18.865 13.724 37.819 1.00 89.25 261 ARG A C 1
ATOM 2004 O O . ARG A 1 261 ? -18.638 13.683 39.023 1.00 89.25 261 ARG A O 1
ATOM 2011 N N . GLN A 1 262 ? -18.507 14.763 37.065 1.00 88.75 262 GLN A N 1
ATOM 2012 C CA . GLN A 1 262 ? -17.925 15.983 37.630 1.00 88.75 262 GLN A CA 1
ATOM 2013 C C . GLN A 1 262 ? -18.927 16.712 38.528 1.00 88.75 262 GLN A C 1
ATOM 2015 O O . GLN A 1 262 ? -18.558 17.171 39.605 1.00 88.75 262 GLN A O 1
ATOM 2020 N N . LEU A 1 263 ? -20.193 16.780 38.107 1.00 89.75 263 LEU A N 1
ATOM 2021 C CA . LEU A 1 263 ? -21.257 17.391 38.891 1.00 89.75 263 LEU A CA 1
ATOM 2022 C C . LEU A 1 263 ? -21.531 16.609 40.180 1.00 89.75 263 LEU A C 1
ATOM 2024 O O . LEU A 1 263 ? -21.640 17.217 41.237 1.00 89.75 263 LEU A O 1
ATOM 2028 N N . GLU A 1 264 ? -21.598 15.280 40.106 1.00 90.94 264 GLU A N 1
ATOM 2029 C CA . GLU A 1 264 ? -21.722 14.398 41.272 1.00 90.94 264 GLU A CA 1
ATOM 2030 C C . GLU A 1 264 ? -20.587 14.647 42.271 1.00 90.94 264 GLU A C 1
ATOM 2032 O O . GLU A 1 264 ? -20.847 14.920 43.440 1.00 90.94 264 GLU A O 1
ATOM 2037 N N . ALA A 1 265 ? -19.337 14.675 41.798 1.00 89.50 265 ALA A N 1
ATOM 2038 C CA . ALA A 1 265 ? -18.183 14.960 42.645 1.00 89.50 265 ALA A CA 1
ATOM 2039 C C . ALA A 1 265 ? -18.260 16.348 43.313 1.00 89.50 265 ALA A C 1
ATOM 2041 O O . ALA A 1 265 ? -17.886 16.485 44.479 1.00 89.50 265 ALA A O 1
ATOM 2042 N N . ALA A 1 266 ? -18.759 17.365 42.602 1.00 88.62 266 ALA A N 1
ATOM 2043 C CA . ALA A 1 266 ? -18.952 18.709 43.145 1.00 88.62 266 ALA A CA 1
ATOM 2044 C C . ALA A 1 266 ? -20.087 18.768 44.184 1.00 88.62 266 ALA A C 1
ATOM 2046 O O . ALA A 1 266 ? -19.937 19.414 45.221 1.00 88.62 266 ALA A O 1
ATOM 2047 N N . ILE A 1 267 ? -21.203 18.072 43.936 1.00 89.38 267 ILE A N 1
ATOM 2048 C CA . ILE A 1 267 ? -22.330 17.962 44.875 1.00 89.38 267 ILE A CA 1
ATOM 2049 C C . ILE A 1 267 ? -21.881 17.274 46.165 1.00 89.38 267 I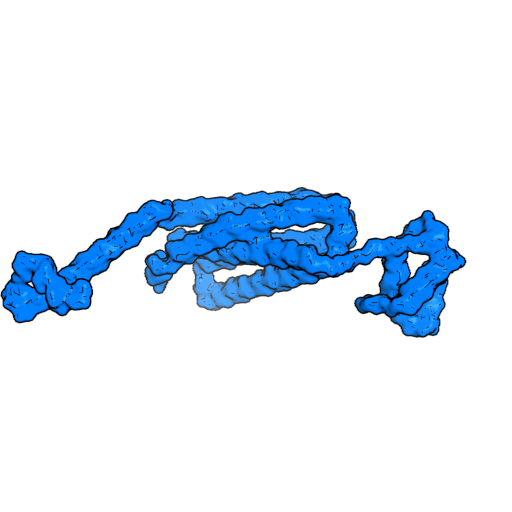LE A C 1
ATOM 2051 O O . ILE A 1 267 ? -22.154 17.781 47.253 1.00 89.38 267 ILE A O 1
ATOM 2055 N N . ASP A 1 268 ? -21.179 16.149 46.045 1.00 90.12 268 ASP A N 1
ATOM 2056 C CA . ASP A 1 268 ? -20.667 15.388 47.183 1.00 90.12 268 ASP A CA 1
ATOM 2057 C C . ASP A 1 268 ? -19.696 16.215 48.026 1.00 90.12 268 ASP A C 1
ATOM 2059 O O . ASP A 1 268 ? -19.735 16.173 49.257 1.00 90.12 268 ASP A O 1
ATOM 2063 N N . GLU A 1 269 ? -18.828 16.989 47.376 1.00 90.00 269 GLU A N 1
ATOM 2064 C CA . GLU A 1 269 ? -17.888 17.874 48.058 1.00 90.00 269 GLU A CA 1
ATOM 2065 C C . GLU A 1 269 ? -18.601 18.998 48.816 1.00 90.00 269 GLU A C 1
ATOM 2067 O O . GLU A 1 269 ? -18.309 19.231 49.992 1.00 90.00 269 GLU A O 1
ATOM 2072 N N . TYR A 1 270 ? -19.587 19.642 48.186 1.00 88.81 270 TYR A N 1
ATOM 2073 C CA . TYR A 1 270 ? -20.402 20.667 48.838 1.00 88.81 270 TYR A CA 1
ATOM 2074 C C . TYR A 1 270 ? -21.161 20.095 50.042 1.00 88.81 270 TYR A C 1
ATOM 2076 O O . TYR A 1 270 ? -21.126 20.661 51.136 1.00 88.81 270 TYR A O 1
ATOM 2084 N N . ALA A 1 271 ? -21.803 18.936 49.871 1.00 89.88 271 ALA A N 1
ATOM 2085 C CA . ALA A 1 271 ? -22.578 18.284 50.921 1.00 89.88 271 ALA A CA 1
ATOM 2086 C C . ALA A 1 271 ? -21.713 17.884 52.126 1.00 89.88 271 ALA A C 1
ATOM 2088 O O . ALA A 1 271 ? -22.146 18.047 53.269 1.00 89.88 271 ALA A O 1
ATOM 2089 N N . ARG A 1 272 ? -20.479 17.412 51.890 1.00 90.19 272 ARG A N 1
ATOM 2090 C CA . ARG A 1 272 ? -19.507 17.119 52.957 1.00 90.19 272 ARG A CA 1
ATOM 2091 C C . ARG A 1 272 ? -19.093 18.366 53.736 1.00 90.19 272 ARG A C 1
ATOM 2093 O O . ARG A 1 272 ? -18.911 18.272 54.947 1.00 90.19 272 ARG A O 1
ATOM 2100 N N . ARG A 1 273 ? -18.928 19.507 53.060 1.00 89.56 273 ARG A N 1
ATOM 2101 C CA . ARG A 1 273 ? -18.464 20.759 53.678 1.00 89.56 273 ARG A CA 1
ATOM 2102 C C . ARG A 1 273 ? -19.564 21.471 54.466 1.00 89.56 273 ARG A C 1
ATOM 2104 O O . ARG A 1 273 ? -19.336 21.883 55.597 1.00 89.56 273 ARG A O 1
ATOM 2111 N N . GLU A 1 274 ? -20.745 21.600 53.873 1.00 90.69 274 GLU A N 1
ATOM 2112 C CA . GLU A 1 274 ? -21.841 22.431 54.391 1.00 90.69 274 GLU A CA 1
ATOM 2113 C C . GLU A 1 274 ? -22.881 21.633 55.197 1.00 90.69 274 GLU A C 1
ATOM 2115 O O . GLU A 1 274 ? -23.794 22.211 55.787 1.00 90.69 274 GLU A O 1
ATOM 2120 N N . GLY A 1 275 ? -22.792 20.297 55.206 1.00 90.81 275 GLY A N 1
ATOM 2121 C CA . GLY A 1 275 ? -23.737 19.418 55.907 1.00 90.81 275 GLY A CA 1
ATOM 2122 C C . GLY A 1 275 ? -25.152 19.405 55.312 1.00 90.81 275 GLY A C 1
ATOM 2123 O O . GLY A 1 275 ? -26.080 18.886 55.931 1.00 90.81 275 GLY A O 1
ATOM 2124 N N . ARG A 1 276 ? -25.338 19.985 54.120 1.00 88.88 276 ARG A N 1
ATOM 2125 C CA . ARG A 1 276 ? -26.609 20.063 53.386 1.00 88.88 276 ARG A CA 1
ATOM 2126 C C . ARG A 1 276 ? -26.363 20.070 51.880 1.00 88.88 276 ARG A C 1
ATOM 2128 O O . ARG A 1 276 ? -25.286 20.439 51.422 1.00 88.88 276 ARG A O 1
ATOM 2135 N N . LEU A 1 277 ? -27.385 19.715 51.105 1.00 87.44 277 LEU A N 1
ATOM 2136 C CA . LEU A 1 277 ? -27.326 19.804 49.645 1.00 87.44 277 LEU A CA 1
ATOM 2137 C C . LEU A 1 277 ? -27.304 21.263 49.166 1.00 87.44 277 LEU A C 1
ATOM 2139 O O . LEU A 1 277 ? -27.862 22.165 49.804 1.00 87.44 277 LEU A O 1
ATOM 2143 N N . ALA A 1 278 ? -26.665 21.472 48.016 1.00 85.56 278 ALA A N 1
ATOM 2144 C CA . ALA A 1 278 ? -26.662 22.747 47.316 1.00 85.56 278 ALA A CA 1
ATOM 2145 C C . ALA A 1 278 ? -28.095 23.119 46.873 1.00 85.56 278 ALA A C 1
ATOM 2147 O O . ALA A 1 278 ? -28.796 22.272 46.315 1.00 85.56 278 ALA A O 1
ATOM 2148 N N . PRO A 1 279 ? -28.554 24.363 47.101 1.00 84.00 279 PRO A N 1
ATOM 2149 C CA . PRO A 1 279 ? -29.908 24.790 46.744 1.00 84.00 279 PRO A CA 1
ATOM 2150 C C . PRO A 1 279 ? -30.095 25.006 45.233 1.00 84.00 279 PRO A C 1
ATOM 2152 O O . PRO A 1 279 ? -31.227 24.969 44.756 1.00 84.00 279 PRO A O 1
ATOM 2155 N N . ALA A 1 280 ? -29.009 25.225 44.481 1.00 84.19 280 ALA A N 1
ATOM 2156 C CA . ALA A 1 280 ? -29.030 25.395 43.028 1.00 84.19 280 ALA A CA 1
ATOM 2157 C C . ALA A 1 280 ? -27.689 24.984 42.396 1.00 84.19 280 ALA A C 1
ATOM 2159 O O . ALA A 1 280 ? -26.644 25.065 43.040 1.00 84.19 280 ALA A O 1
ATOM 2160 N N . LEU A 1 281 ? -27.692 24.604 41.114 1.00 78.81 281 LEU A N 1
ATOM 2161 C CA . LEU A 1 281 ? -26.462 24.260 40.379 1.00 78.81 281 LEU A CA 1
ATOM 2162 C C . LEU A 1 281 ? -25.477 25.435 40.293 1.00 78.81 281 LEU A C 1
ATOM 2164 O O . LEU A 1 281 ? -24.270 25.230 40.317 1.00 78.81 281 LEU A O 1
ATOM 2168 N N . GLU A 1 282 ? -25.993 26.662 40.249 1.00 82.56 282 GLU A N 1
ATOM 2169 C CA . GLU A 1 282 ? -25.204 27.901 40.219 1.00 82.56 282 GLU A CA 1
ATOM 2170 C C . GLU A 1 282 ? -24.288 28.017 41.446 1.00 82.56 282 GLU A C 1
ATOM 2172 O O . GLU A 1 282 ? -23.137 28.425 41.325 1.00 82.56 282 GLU A O 1
ATOM 2177 N N . THR A 1 283 ? -24.744 27.531 42.608 1.00 76.50 283 THR A N 1
ATOM 2178 C CA . THR A 1 283 ? -23.947 27.537 43.848 1.00 76.50 283 THR A CA 1
ATOM 2179 C C . THR A 1 283 ? -22.756 26.574 43.828 1.00 76.50 283 THR A C 1
ATOM 2181 O O . THR A 1 283 ? -21.864 26.703 44.658 1.00 76.50 283 THR A O 1
ATOM 2184 N N . LEU A 1 284 ? -22.713 25.637 42.873 1.00 76.00 284 LEU A N 1
ATOM 2185 C CA . LEU A 1 284 ? -21.569 24.747 42.642 1.00 76.00 284 LEU A CA 1
ATOM 2186 C C . LEU A 1 284 ? -20.543 25.361 41.666 1.00 76.00 284 LEU A C 1
ATOM 2188 O O . LEU A 1 284 ? -19.372 24.977 41.682 1.00 76.00 284 LEU A O 1
ATOM 2192 N N . GLY A 1 285 ? -20.975 26.300 40.813 1.00 64.44 285 GLY A N 1
ATOM 2193 C CA . GLY A 1 285 ? -20.141 26.967 39.804 1.00 64.44 285 GLY A CA 1
ATOM 2194 C C . GLY A 1 285 ? -19.329 28.146 40.350 1.00 64.44 285 GLY A C 1
ATOM 2195 O O . GLY A 1 285 ? -18.181 28.333 39.948 1.00 64.44 285 GLY A O 1
ATOM 2196 N N . ASP A 1 286 ? -19.876 28.887 41.321 1.00 55.16 286 ASP A N 1
ATOM 2197 C CA . ASP A 1 286 ? -19.202 30.054 41.916 1.00 55.16 286 ASP A CA 1
ATOM 2198 C C . ASP A 1 286 ? -17.907 29.699 42.675 1.00 55.16 286 ASP A C 1
ATOM 2200 O O . ASP A 1 286 ? -17.018 30.538 42.810 1.00 55.16 286 ASP A O 1
ATOM 2204 N N . GLU A 1 287 ? -17.741 28.447 43.116 1.00 51.06 287 GLU A N 1
ATOM 2205 C CA . GLU A 1 287 ? -16.519 27.993 43.798 1.00 51.06 287 GLU A CA 1
ATOM 2206 C C . GLU A 1 287 ? -15.477 27.335 42.876 1.00 51.06 287 GLU A C 1
ATOM 2208 O O . GLU A 1 287 ? -14.313 27.212 43.260 1.00 51.06 287 GLU A O 1
ATOM 2213 N N . THR A 1 288 ? -15.846 26.911 41.662 1.00 49.19 288 THR A N 1
ATOM 2214 C CA . THR A 1 288 ? -14.934 26.171 40.765 1.00 49.19 288 THR A CA 1
ATOM 2215 C C . THR A 1 288 ? -14.205 27.037 39.735 1.00 49.19 288 THR A C 1
ATOM 2217 O O . THR A 1 288 ? -13.286 26.540 39.079 1.00 49.19 288 THR A O 1
ATOM 2220 N N . GLY A 1 289 ? -14.521 28.335 39.631 1.00 46.97 289 GLY A N 1
ATOM 2221 C CA . GLY A 1 289 ? -13.729 29.304 38.860 1.00 46.97 289 GLY A CA 1
ATOM 2222 C C . GLY A 1 289 ? -13.500 28.921 37.390 1.00 46.97 289 GLY A C 1
ATOM 2223 O O . GLY A 1 289 ? -12.433 29.216 36.841 1.00 46.97 289 GLY A O 1
ATOM 2224 N N . ARG A 1 290 ? -14.462 28.234 36.766 1.00 38.84 290 ARG A N 1
ATOM 2225 C CA . ARG A 1 290 ? -14.490 27.912 35.335 1.00 38.84 290 ARG A CA 1
ATOM 2226 C C . ARG A 1 290 ? -15.895 28.003 34.774 1.00 38.84 290 ARG A C 1
ATOM 2228 O O . ARG A 1 290 ? -16.812 27.478 35.435 1.00 38.84 290 ARG A O 1
#